Protein AF-A0A482XLR3-F1 (afdb_monomer)

pLDDT: mean 70.57, std 19.05, range [36.38, 95.75]

Radius of gyration: 40.15 Å; Cα contacts (8 Å, |Δi|>4): 39; chains: 1; bounding box: 84×67×120 Å

Structure (mmCIF, N/CA/C/O backbone):
data_AF-A0A482XLR3-F1
#
_entry.id   AF-A0A482XLR3-F1
#
loop_
_atom_site.group_PDB
_atom_site.id
_atom_site.type_symbol
_atom_site.label_atom_id
_atom_site.label_alt_id
_atom_site.label_comp_id
_atom_site.label_asym_id
_atom_site.label_entity_id
_atom_site.label_seq_id
_atom_site.pdbx_PDB_ins_code
_atom_site.Cartn_x
_atom_site.Cartn_y
_atom_site.Cartn_z
_atom_site.occupancy
_atom_site.B_iso_or_equiv
_atom_site.auth_seq_id
_atom_site.auth_comp_id
_atom_site.auth_asym_id
_atom_site.auth_atom_id
_atom_site.pdbx_PDB_model_num
ATOM 1 N N . MET A 1 1 ? 10.280 -49.466 31.535 1.00 38.91 1 MET A N 1
ATOM 2 C CA . MET A 1 1 ? 10.419 -48.734 30.261 1.00 38.91 1 MET A CA 1
ATOM 3 C C . MET A 1 1 ? 9.036 -48.224 29.902 1.00 38.91 1 MET A C 1
ATOM 5 O O . MET A 1 1 ? 8.141 -49.038 29.736 1.00 38.91 1 MET A O 1
ATOM 9 N N . CYS A 1 2 ? 8.839 -46.906 29.949 1.00 41.47 2 CYS A N 1
ATOM 10 C CA . CYS A 1 2 ? 7.550 -46.247 29.741 1.00 41.47 2 CYS A CA 1
ATOM 11 C C . CYS A 1 2 ? 7.538 -45.484 28.414 1.00 41.47 2 CYS A C 1
ATOM 13 O O . CYS A 1 2 ? 8.554 -44.900 28.049 1.00 41.47 2 CYS A O 1
ATOM 15 N N . ALA A 1 3 ? 6.323 -45.383 27.867 1.00 39.66 3 ALA A N 1
ATOM 16 C CA . ALA A 1 3 ? 5.792 -44.341 26.986 1.00 39.66 3 ALA A CA 1
ATOM 17 C C . ALA A 1 3 ? 5.927 -44.531 25.465 1.00 39.66 3 ALA A C 1
ATOM 19 O O . ALA A 1 3 ? 6.879 -44.076 24.848 1.00 39.66 3 ALA A O 1
ATOM 20 N N . GLU A 1 4 ? 4.834 -45.001 24.861 1.00 46.00 4 GLU A N 1
ATOM 21 C CA . GLU A 1 4 ? 4.312 -44.406 23.629 1.00 46.00 4 GLU A CA 1
ATOM 22 C C . GLU A 1 4 ? 2.955 -43.774 23.969 1.00 46.00 4 GLU A C 1
ATOM 24 O O . GLU A 1 4 ? 1.968 -44.460 24.232 1.00 46.00 4 GLU A O 1
ATOM 29 N N . LYS A 1 5 ? 2.928 -42.441 24.071 1.00 46.47 5 LYS A N 1
ATOM 30 C CA . LYS A 1 5 ? 1.701 -41.645 24.174 1.00 46.47 5 LYS A CA 1
ATOM 31 C C . LYS A 1 5 ? 1.475 -41.000 22.815 1.00 46.47 5 LYS A C 1
ATOM 33 O O . LYS A 1 5 ? 2.221 -40.100 22.437 1.00 46.47 5 LYS A O 1
ATOM 38 N N . TYR A 1 6 ? 0.442 -41.438 22.107 1.00 43.12 6 TYR A N 1
ATOM 39 C CA . TYR A 1 6 ? -0.085 -40.704 20.965 1.00 43.12 6 TYR A CA 1
ATOM 40 C C . TYR A 1 6 ? -0.701 -39.393 21.466 1.00 43.12 6 TYR A C 1
ATOM 42 O O . TYR A 1 6 ? -1.668 -39.393 22.228 1.00 43.12 6 TYR A O 1
ATOM 50 N N . LEU A 1 7 ? -0.109 -38.269 21.063 1.00 52.00 7 LEU A N 1
ATOM 51 C CA . LEU A 1 7 ? -0.729 -36.955 21.160 1.00 52.00 7 LEU A CA 1
ATOM 52 C C . LEU A 1 7 ? -1.645 -36.762 19.949 1.00 52.00 7 LEU A C 1
ATOM 54 O O . LEU A 1 7 ? -1.171 -36.580 18.832 1.00 52.00 7 LEU A O 1
ATOM 58 N N . SER A 1 8 ? -2.951 -36.703 20.188 1.00 48.69 8 SER A N 1
ATOM 59 C CA . SER A 1 8 ? -3.876 -35.977 19.316 1.00 48.69 8 SER A CA 1
ATOM 60 C C . SER A 1 8 ? -5.003 -35.383 20.159 1.00 48.69 8 SER A C 1
ATOM 62 O O . SER A 1 8 ? -6.129 -35.873 20.155 1.00 48.69 8 SER A O 1
ATOM 64 N N . ASN A 1 9 ? -4.699 -34.332 20.923 1.00 43.97 9 ASN A N 1
ATOM 65 C CA . ASN A 1 9 ? -5.747 -33.488 21.487 1.00 43.97 9 ASN A CA 1
ATOM 66 C C . ASN A 1 9 ? -5.926 -32.272 20.577 1.00 43.97 9 ASN A C 1
ATOM 68 O O . ASN A 1 9 ? -5.300 -31.235 20.773 1.00 43.97 9 ASN A O 1
ATOM 72 N N . ASN A 1 10 ? -6.737 -32.447 19.535 1.00 51.69 10 ASN A N 1
ATOM 73 C CA . ASN A 1 10 ? -7.252 -31.355 18.724 1.00 51.69 10 ASN A CA 1
ATOM 74 C C . ASN A 1 10 ? -8.771 -31.338 18.870 1.00 51.69 10 ASN A C 1
ATOM 76 O O . ASN A 1 10 ? -9.465 -31.985 18.091 1.00 51.69 10 ASN A O 1
ATOM 80 N N . LYS A 1 11 ? -9.265 -30.630 19.889 1.00 48.09 11 LYS A N 1
ATOM 81 C CA . LYS A 1 11 ? -10.645 -30.136 19.953 1.00 48.09 11 LYS A CA 1
ATOM 82 C C . LYS A 1 11 ? -10.675 -28.797 20.683 1.00 48.09 11 LYS A C 1
ATOM 84 O O . LYS A 1 11 ? -11.045 -28.685 21.845 1.00 48.09 11 LYS A O 1
ATOM 89 N N . SER A 1 12 ? -10.284 -27.762 19.955 1.00 49.66 12 SER A N 1
ATOM 90 C CA . SER A 1 12 ? -10.872 -26.432 20.076 1.00 49.66 12 SER A CA 1
ATOM 91 C C . SER A 1 12 ? -12.373 -26.526 19.769 1.00 49.66 12 SER A C 1
ATOM 93 O O . SER A 1 12 ? -12.777 -26.450 18.612 1.00 49.66 12 SER A O 1
ATOM 95 N N . ALA A 1 13 ? -13.194 -26.725 20.799 1.00 52.91 13 ALA A N 1
ATOM 96 C CA . ALA A 1 13 ? -14.655 -26.753 20.708 1.00 52.91 13 ALA A CA 1
ATOM 97 C C . ALA A 1 13 ? -15.256 -25.359 20.975 1.00 52.91 13 ALA A C 1
ATOM 99 O O . ALA A 1 13 ? -16.079 -25.178 21.862 1.00 52.91 13 ALA A O 1
ATOM 100 N N . LEU A 1 14 ? -14.821 -24.358 20.202 1.00 51.34 14 LEU A N 1
ATOM 101 C CA . LEU A 1 14 ? -15.484 -23.043 20.135 1.00 51.34 14 LEU A CA 1
ATOM 102 C C . LEU A 1 14 ? -16.662 -23.050 19.132 1.00 51.34 14 LEU A C 1
ATOM 104 O O . LEU A 1 14 ? -17.361 -22.055 18.994 1.00 51.34 14 LEU A O 1
ATOM 108 N N . PHE A 1 15 ? -16.884 -24.180 18.446 1.00 46.34 15 PHE A N 1
ATOM 109 C CA . PHE A 1 15 ? -17.965 -24.405 17.479 1.00 46.34 15 PHE A CA 1
ATOM 110 C C . PHE A 1 15 ? -18.495 -25.853 17.530 1.00 46.34 15 PHE A C 1
ATOM 112 O O . PHE A 1 15 ? -18.605 -26.502 16.492 1.00 46.34 15 PHE A O 1
ATOM 119 N N . SER A 1 16 ? -18.809 -26.392 18.714 1.00 45.91 16 SER A N 1
ATOM 120 C CA . SER A 1 16 ? -19.692 -27.570 18.774 1.00 45.91 16 SER A CA 1
ATOM 121 C C . SER A 1 16 ? -21.133 -27.079 18.860 1.00 45.91 16 SER A C 1
ATOM 123 O O . SER A 1 16 ? -21.550 -26.524 19.869 1.00 45.91 16 SER A O 1
ATOM 125 N N . VAL A 1 17 ? -21.877 -27.280 17.774 1.00 48.69 17 VAL A N 1
ATOM 126 C CA . VAL A 1 17 ? -23.341 -27.119 17.647 1.00 48.69 17 VAL A CA 1
ATOM 127 C C . VAL A 1 17 ? -24.059 -28.280 18.369 1.00 48.69 17 VAL A C 1
ATOM 129 O O . VAL A 1 17 ? -25.032 -28.838 17.891 1.00 48.69 17 VAL A O 1
ATOM 132 N N . GLU A 1 18 ? -23.532 -28.685 19.521 1.00 44.47 18 GLU A N 1
ATOM 133 C CA . GLU A 1 18 ? -23.937 -29.879 20.276 1.00 44.47 18 GLU A CA 1
ATOM 134 C C . GLU A 1 18 ? -23.936 -29.555 21.778 1.00 44.47 18 GLU A C 1
ATOM 136 O O . GLU A 1 18 ? -23.511 -30.359 22.600 1.00 44.47 18 GLU A O 1
ATOM 141 N N . ASP A 1 19 ? -24.387 -28.351 22.148 1.00 53.53 19 ASP A N 1
ATOM 142 C CA . ASP A 1 19 ? -24.828 -28.076 23.524 1.00 53.53 19 ASP A CA 1
ATOM 143 C C . ASP A 1 19 ? -26.256 -28.625 23.688 1.00 53.53 19 ASP A C 1
ATOM 145 O O . ASP A 1 19 ? -27.210 -27.906 23.992 1.00 53.53 19 ASP A O 1
ATOM 149 N N . ASP A 1 20 ? -26.405 -29.919 23.395 1.00 58.62 20 ASP A N 1
ATOM 150 C CA . ASP A 1 20 ? -27.516 -30.697 23.909 1.00 58.62 20 ASP A CA 1
ATOM 151 C C . ASP A 1 20 ? -27.243 -30.802 25.407 1.00 58.62 20 ASP A C 1
ATOM 153 O O . ASP A 1 20 ? -26.338 -31.507 25.857 1.00 58.62 20 ASP A O 1
ATOM 157 N N . VAL A 1 21 ? -27.959 -29.988 26.178 1.00 59.41 21 VAL A N 1
ATOM 158 C CA . VAL A 1 21 ? -27.939 -30.034 27.637 1.00 59.41 21 VAL A CA 1
ATOM 159 C C . VAL A 1 21 ? -28.338 -31.450 28.038 1.00 59.41 21 VAL A C 1
ATOM 161 O O . VAL A 1 21 ? -29.513 -31.770 27.969 1.00 59.41 21 VAL A O 1
ATOM 164 N N . ASP A 1 22 ? -27.366 -32.276 28.424 1.00 61.28 22 ASP A N 1
ATOM 165 C CA . ASP A 1 22 ? -27.556 -33.701 28.706 1.00 61.28 22 ASP A CA 1
ATOM 166 C C . ASP A 1 22 ? -28.639 -33.886 29.789 1.00 61.28 22 ASP A C 1
ATOM 168 O O . ASP A 1 22 ? -28.424 -33.623 30.982 1.00 61.28 22 ASP A O 1
ATOM 172 N N . ASP A 1 23 ? -29.845 -34.271 29.362 1.00 58.00 23 ASP A N 1
ATOM 173 C CA . ASP A 1 23 ? -31.058 -34.385 30.178 1.00 58.00 23 ASP A CA 1
ATOM 174 C C . ASP A 1 23 ? -30.800 -35.254 31.422 1.00 58.00 23 ASP A C 1
ATOM 176 O O . ASP A 1 23 ? -31.313 -35.005 32.519 1.00 58.00 23 ASP A O 1
ATOM 180 N N . ASP A 1 24 ? -29.943 -36.260 31.253 1.00 57.41 24 ASP A N 1
ATOM 181 C CA . ASP A 1 24 ? -29.540 -37.212 32.276 1.00 57.41 24 ASP A CA 1
ATOM 182 C C . ASP A 1 24 ? -28.640 -36.584 33.349 1.00 57.41 24 ASP A C 1
ATOM 184 O O . ASP A 1 24 ? -28.693 -36.997 34.513 1.00 57.41 24 ASP A O 1
ATOM 188 N N . GLU A 1 25 ? -27.838 -35.571 33.011 1.00 65.06 25 GLU A N 1
ATOM 189 C CA . GLU A 1 25 ? -27.059 -34.805 33.988 1.00 65.06 25 GLU A CA 1
ATOM 190 C C . GLU A 1 25 ? -27.954 -33.838 34.773 1.00 65.06 25 GLU A C 1
ATOM 192 O O . GLU A 1 25 ? -27.784 -33.671 35.987 1.00 65.06 25 GLU A O 1
ATOM 197 N N . PHE A 1 26 ? -28.970 -33.263 34.125 1.00 64.50 26 PHE A N 1
ATOM 198 C CA . PHE A 1 26 ? -29.970 -32.429 34.791 1.00 64.50 26 PHE A CA 1
ATOM 199 C C . PHE A 1 26 ? -30.819 -33.234 35.791 1.00 64.50 26 PHE A C 1
ATOM 201 O O . PHE A 1 26 ? -31.027 -32.783 36.920 1.00 64.50 26 PHE A O 1
ATOM 208 N N . LEU A 1 27 ? -31.238 -34.452 35.431 1.00 69.44 27 LEU A N 1
ATOM 209 C CA . LEU A 1 27 ? -32.023 -35.344 36.297 1.00 69.44 27 LEU A CA 1
ATOM 210 C C . LEU A 1 27 ? -31.195 -36.032 37.394 1.00 69.44 27 LEU A C 1
ATOM 212 O O . LEU A 1 27 ? -31.741 -36.420 38.430 1.00 69.44 27 LEU A O 1
ATOM 216 N N . ARG A 1 28 ? -29.877 -36.184 37.200 1.00 64.38 28 ARG A N 1
ATOM 217 C CA . ARG A 1 28 ? -28.960 -36.731 38.216 1.00 64.38 28 ARG A CA 1
ATOM 218 C C . ARG A 1 28 ? -28.551 -35.724 39.283 1.00 64.38 28 ARG A C 1
ATOM 220 O O . ARG A 1 28 ? -28.006 -36.134 40.313 1.00 64.38 28 ARG A O 1
ATOM 227 N N . ARG A 1 29 ? -28.816 -34.429 39.090 1.00 63.78 29 ARG A N 1
ATOM 228 C CA . ARG A 1 29 ? -28.628 -33.436 40.152 1.00 63.78 29 ARG A CA 1
ATOM 229 C C . ARG A 1 29 ? -29.620 -33.744 41.275 1.00 63.78 29 ARG A C 1
ATOM 231 O O . ARG A 1 29 ? -30.823 -33.778 41.030 1.00 63.78 29 ARG A O 1
ATOM 238 N N . PRO A 1 30 ? -29.157 -33.987 42.514 1.00 57.62 30 PRO A N 1
ATOM 239 C CA . PRO A 1 30 ? -30.063 -34.277 43.610 1.00 57.62 30 PRO A CA 1
ATOM 240 C C . PRO A 1 30 ? -30.988 -33.076 43.818 1.00 57.62 30 PRO A C 1
ATOM 242 O O . PRO A 1 30 ? -30.546 -31.996 44.213 1.00 57.62 30 PRO A O 1
ATOM 245 N N . ASN A 1 31 ? -32.277 -33.287 43.546 1.00 53.31 31 ASN A N 1
ATOM 246 C CA . ASN A 1 31 ? -33.358 -32.366 43.869 1.00 53.31 31 ASN A CA 1
ATOM 247 C C . ASN A 1 31 ? -33.312 -32.055 45.368 1.00 53.31 31 ASN A C 1
ATOM 249 O O . ASN A 1 31 ? -33.811 -32.813 46.201 1.00 53.31 31 ASN A O 1
ATOM 253 N N . ASN A 1 32 ? -32.713 -30.920 45.720 1.00 55.53 32 ASN A N 1
ATOM 254 C CA . ASN A 1 32 ? -32.665 -30.398 47.079 1.00 55.53 32 ASN A CA 1
ATOM 255 C C . ASN A 1 32 ? -34.019 -29.766 47.464 1.00 55.53 32 ASN A C 1
ATOM 257 O O . ASN A 1 32 ? -34.079 -28.636 47.937 1.00 55.53 32 ASN A O 1
ATOM 261 N N . THR A 1 33 ? -35.121 -30.484 47.228 1.00 54.94 33 THR A N 1
ATOM 262 C CA . THR A 1 33 ? -36.498 -29.980 47.387 1.00 54.94 33 THR A CA 1
ATOM 263 C C . THR A 1 33 ? -37.149 -30.462 48.688 1.00 54.94 33 THR A C 1
ATOM 265 O O . THR A 1 33 ? -38.345 -30.297 48.889 1.00 54.94 33 THR A O 1
ATOM 268 N N . SER A 1 34 ? -36.389 -31.044 49.621 1.00 57.34 34 SER A N 1
ATOM 269 C CA . SER A 1 34 ? -36.948 -31.457 50.916 1.00 57.34 34 SER A CA 1
ATOM 270 C C . SER A 1 34 ? -35.938 -31.415 52.064 1.00 57.34 34 SER A C 1
ATOM 272 O O . SER A 1 34 ? -35.752 -32.405 52.768 1.00 57.34 34 SER A O 1
ATOM 274 N N . ARG A 1 35 ? -35.299 -30.262 52.300 1.00 49.00 35 ARG A N 1
ATOM 275 C CA . ARG A 1 35 ? -34.707 -29.931 53.609 1.00 49.00 35 ARG A CA 1
ATOM 276 C C . ARG A 1 35 ? -34.773 -28.429 53.877 1.00 49.00 35 ARG A C 1
ATOM 278 O O . ARG A 1 35 ? -33.968 -27.680 53.349 1.00 49.00 35 ARG A O 1
ATOM 285 N N . GLY A 1 36 ? -35.691 -28.046 54.764 1.00 43.09 36 GLY A N 1
ATOM 286 C CA . GLY A 1 36 ? -35.606 -26.830 55.572 1.00 43.09 36 GLY A CA 1
ATOM 287 C C . GLY A 1 36 ? -35.801 -25.515 54.822 1.00 43.09 36 GLY A C 1
ATOM 288 O O . GLY A 1 36 ? -34.920 -25.047 54.111 1.00 43.09 36 GLY A O 1
ATOM 289 N N . TYR A 1 37 ? -36.921 -24.853 55.105 1.00 48.34 37 TYR A N 1
ATOM 290 C CA . TYR A 1 37 ? -37.045 -23.401 55.001 1.00 48.34 37 TYR A CA 1
ATOM 291 C C . TYR A 1 37 ? -35.986 -22.734 55.904 1.00 48.34 37 TYR A C 1
ATOM 293 O O . TYR A 1 37 ? -36.264 -22.344 57.031 1.00 48.34 37 TYR A O 1
ATOM 301 N N . ASN A 1 38 ? -34.750 -22.625 55.421 1.00 49.31 38 ASN A N 1
ATOM 302 C CA . ASN A 1 38 ? -33.799 -21.615 55.861 1.00 49.31 38 ASN A CA 1
ATOM 303 C C . ASN A 1 38 ? -33.724 -20.603 54.728 1.00 49.31 38 ASN A C 1
ATOM 305 O O . ASN A 1 38 ? -32.945 -20.736 53.789 1.00 49.31 38 ASN A O 1
ATOM 309 N N . GLN A 1 39 ? -34.628 -19.634 54.799 1.00 53.91 39 GLN A N 1
ATOM 310 C CA . GLN A 1 39 ? -34.644 -18.461 53.946 1.00 53.91 39 GLN A CA 1
ATOM 311 C C . GLN A 1 39 ? -33.365 -17.665 54.255 1.00 53.91 39 GLN A C 1
ATOM 313 O O . GLN A 1 39 ? -33.240 -17.154 55.372 1.00 53.91 39 GLN A O 1
ATOM 318 N N . PRO A 1 40 ? -32.387 -17.560 53.334 1.00 49.06 40 PRO A N 1
ATOM 319 C CA . PRO A 1 40 ? -31.307 -16.612 53.518 1.00 49.06 40 PRO A CA 1
ATOM 320 C C . PRO A 1 40 ? -31.951 -15.233 53.463 1.00 49.06 40 PRO A C 1
ATOM 322 O O . PRO A 1 40 ? -32.733 -14.922 52.561 1.00 49.06 40 PRO A O 1
ATOM 325 N N . THR A 1 41 ? -31.670 -14.423 54.469 1.00 54.16 41 THR A N 1
ATOM 326 C CA . THR A 1 41 ? -32.187 -13.069 54.576 1.00 54.16 41 THR A CA 1
ATOM 327 C C . THR A 1 41 ? -31.822 -12.289 53.308 1.00 54.16 41 THR A C 1
ATOM 329 O O . THR A 1 41 ? -30.663 -12.121 52.936 1.00 54.16 41 THR A O 1
ATOM 332 N N . SER A 1 42 ? -32.860 -11.836 52.611 1.00 55.81 42 SER A N 1
ATOM 333 C CA . SER A 1 42 ? -32.847 -11.276 51.255 1.00 55.81 42 SER A CA 1
ATOM 334 C C . SER A 1 42 ? -32.101 -9.935 51.105 1.00 55.81 42 SER A C 1
ATOM 336 O O . SER A 1 42 ? -32.241 -9.282 50.082 1.00 55.81 42 SER A O 1
ATOM 338 N N . SER A 1 43 ? -31.321 -9.487 52.090 1.00 56.34 43 SER A N 1
ATOM 339 C CA . SER A 1 43 ? -30.650 -8.176 52.070 1.00 56.34 43 SER A CA 1
ATOM 340 C C . SER A 1 43 ? -29.234 -8.237 51.468 1.00 56.34 43 SER A C 1
ATOM 342 O O . SER A 1 43 ? -28.850 -7.368 50.691 1.00 56.34 43 SER A O 1
ATOM 344 N N . GLY A 1 44 ? -28.471 -9.307 51.733 1.00 59.22 44 GLY A N 1
ATOM 345 C CA . GLY A 1 44 ? -27.079 -9.429 51.262 1.00 59.22 44 GLY A CA 1
ATOM 346 C C . GLY A 1 44 ? -26.913 -9.911 49.812 1.00 59.22 44 GLY A C 1
ATOM 347 O O . GLY A 1 44 ? -25.900 -9.629 49.178 1.00 59.22 44 GLY A O 1
ATOM 348 N N . SER A 1 45 ? -27.905 -10.618 49.258 1.00 63.16 45 SER A N 1
ATOM 349 C CA . SER A 1 45 ? -27.815 -11.209 47.911 1.00 63.16 45 SER A CA 1
ATOM 350 C C . SER A 1 45 ? -27.967 -10.176 46.785 1.00 63.16 45 SER A C 1
ATOM 352 O O . SER A 1 45 ? -27.271 -10.279 45.775 1.00 63.16 45 SER A O 1
ATOM 354 N N . TYR A 1 46 ? -28.793 -9.138 46.973 1.00 65.50 46 TYR A N 1
ATOM 355 C CA . TYR A 1 46 ? -28.915 -8.042 46.001 1.00 65.50 46 TYR A CA 1
ATOM 356 C C . TYR A 1 46 ? -27.628 -7.214 45.914 1.00 65.50 46 TYR A C 1
ATOM 358 O O . TYR A 1 46 ? -27.168 -6.940 44.812 1.00 65.50 46 TYR A O 1
ATOM 366 N N . GLN A 1 47 ? -26.981 -6.920 47.046 1.00 70.12 47 GLN A N 1
ATOM 367 C CA . GLN A 1 47 ? -25.712 -6.177 47.070 1.00 70.12 47 GLN A CA 1
ATOM 368 C C . GLN A 1 47 ? -24.572 -6.943 46.374 1.00 70.12 47 GLN A C 1
ATOM 370 O O . GLN A 1 47 ? -23.776 -6.353 45.644 1.00 70.12 47 GLN A O 1
ATOM 375 N N . GLN A 1 48 ? -24.510 -8.270 46.537 1.00 76.12 48 GLN A N 1
ATOM 376 C CA . GLN A 1 48 ? -23.521 -9.103 45.844 1.00 76.12 48 GLN A CA 1
ATOM 377 C C . GLN A 1 48 ? -23.791 -9.202 44.330 1.00 76.12 48 GLN A C 1
ATOM 379 O O . GLN A 1 48 ? -22.856 -9.167 43.528 1.00 76.12 48 GLN A O 1
ATOM 384 N N . MET A 1 49 ? -25.063 -9.289 43.928 1.00 72.12 49 MET A N 1
ATOM 385 C CA . MET A 1 49 ? -25.475 -9.283 42.519 1.00 72.12 49 MET A CA 1
ATOM 386 C C . MET A 1 49 ? -25.205 -7.935 41.836 1.00 72.12 49 MET A C 1
ATOM 388 O O . MET A 1 49 ? -24.751 -7.907 40.692 1.00 72.12 49 MET A O 1
ATOM 392 N N . GLU A 1 50 ? -25.437 -6.821 42.531 1.00 81.75 50 GLU A N 1
ATOM 393 C CA . GLU A 1 50 ? -25.137 -5.470 42.044 1.00 81.75 50 GLU A CA 1
ATOM 394 C C . GLU A 1 50 ? -23.632 -5.255 41.847 1.00 81.75 50 GLU A C 1
ATOM 396 O O . GLU A 1 50 ? -23.223 -4.753 40.798 1.00 81.75 50 GLU A O 1
ATOM 401 N N . GLY A 1 51 ? -22.801 -5.710 42.793 1.00 84.56 51 GLY A N 1
ATOM 402 C CA . GLY A 1 51 ? -21.341 -5.673 42.657 1.00 84.56 51 GLY A CA 1
ATOM 403 C C . GLY A 1 51 ? -20.847 -6.456 41.437 1.00 84.56 51 GLY A C 1
ATOM 404 O O . GLY A 1 51 ? -20.068 -5.940 40.637 1.00 84.56 51 GLY A O 1
ATOM 405 N N . ARG A 1 52 ? -21.380 -7.666 41.225 1.00 85.94 52 ARG A N 1
ATOM 406 C CA . ARG A 1 52 ? -21.052 -8.490 40.051 1.00 85.94 52 ARG A CA 1
ATOM 407 C C . ARG A 1 52 ? -21.487 -7.837 38.738 1.00 85.94 52 ARG A C 1
ATOM 409 O O . ARG A 1 52 ? -20.768 -7.901 37.746 1.00 85.94 52 ARG A O 1
ATOM 416 N N . ARG A 1 53 ? -22.658 -7.193 38.715 1.00 87.19 53 ARG A N 1
ATOM 417 C CA . ARG A 1 53 ? -23.145 -6.456 37.539 1.00 87.19 53 ARG A CA 1
ATOM 418 C C . ARG A 1 53 ? -22.226 -5.284 37.191 1.00 87.19 53 ARG A C 1
ATOM 420 O O . ARG A 1 53 ? -21.945 -5.072 36.014 1.00 87.19 53 ARG A O 1
ATOM 427 N N . LEU A 1 54 ? -21.769 -4.532 38.192 1.00 88.12 54 LEU A N 1
ATOM 428 C CA . LEU A 1 54 ? -20.828 -3.425 38.001 1.00 88.12 54 LEU A CA 1
ATOM 429 C C . LEU A 1 54 ? -19.486 -3.913 37.445 1.00 88.12 54 LEU A C 1
ATOM 431 O O . LEU A 1 54 ? -18.971 -3.313 36.504 1.00 88.12 54 LEU A O 1
ATOM 435 N N . GLU A 1 55 ? -18.967 -5.025 37.968 1.00 90.12 55 GLU A N 1
ATOM 436 C CA . GLU A 1 55 ? -17.736 -5.646 37.470 1.00 90.12 55 GLU A CA 1
ATOM 437 C C . GLU A 1 55 ? -17.867 -6.058 35.996 1.00 90.12 55 GLU A C 1
ATOM 439 O O . GLU A 1 55 ? -17.012 -5.714 35.183 1.00 90.12 55 GLU A O 1
ATOM 444 N N . LEU A 1 56 ? -18.969 -6.717 35.618 1.00 91.12 56 LEU A N 1
ATOM 445 C CA . LEU A 1 56 ? -19.219 -7.116 34.228 1.00 91.12 56 LEU A CA 1
ATOM 446 C C . LEU A 1 56 ? -19.295 -5.913 33.277 1.00 91.12 56 LEU A C 1
ATOM 448 O O . LEU A 1 56 ? -18.742 -5.957 32.179 1.00 91.12 56 LEU A O 1
ATOM 452 N N . LEU A 1 57 ? -19.939 -4.821 33.697 1.00 89.19 57 LEU A N 1
ATOM 453 C CA . LEU A 1 57 ? -19.995 -3.585 32.910 1.00 89.19 57 LEU A CA 1
ATOM 454 C C . LEU A 1 57 ? -18.611 -2.939 32.758 1.00 89.19 57 LEU A C 1
ATOM 456 O O . LEU A 1 57 ? -18.289 -2.404 31.696 1.00 89.19 57 LEU A O 1
ATOM 460 N N . GLN A 1 58 ? -17.781 -2.996 33.801 1.00 89.00 58 GLN A N 1
ATOM 461 C CA . GLN A 1 58 ? -16.413 -2.490 33.745 1.00 89.00 58 GLN A CA 1
ATOM 462 C C . GLN A 1 58 ? -15.546 -3.324 32.797 1.00 89.00 58 GLN A C 1
ATOM 464 O O . GLN A 1 58 ? -14.877 -2.751 31.937 1.00 89.00 58 GLN A O 1
ATOM 469 N N . GLN A 1 59 ? -15.624 -4.654 32.891 1.00 89.75 59 GLN A N 1
ATOM 470 C CA . GLN A 1 59 ? -14.928 -5.571 31.984 1.00 89.75 59 GLN A CA 1
ATOM 471 C C . GLN A 1 59 ? -15.362 -5.373 30.526 1.00 89.75 59 GLN A C 1
ATOM 473 O O . GLN A 1 59 ? -14.521 -5.371 29.623 1.00 89.75 59 GLN A O 1
ATOM 478 N N . GLN A 1 60 ? -16.660 -5.156 30.278 1.00 88.38 60 GLN A N 1
ATOM 479 C CA . GLN A 1 60 ? -17.166 -4.856 28.938 1.00 88.38 60 GLN A CA 1
ATOM 480 C C . GLN A 1 60 ? -16.532 -3.573 28.388 1.00 88.38 60 GLN A C 1
ATOM 482 O O . GLN A 1 60 ? -15.997 -3.577 27.279 1.00 88.38 60 GLN A O 1
ATOM 487 N N . LYS A 1 61 ? -16.538 -2.491 29.175 1.00 87.25 61 LYS A N 1
ATOM 488 C CA . LYS A 1 61 ? -15.965 -1.202 28.769 1.00 87.25 61 LYS A CA 1
ATOM 489 C C . LYS A 1 61 ? -14.466 -1.306 28.480 1.00 87.25 61 LYS A C 1
ATOM 491 O O . LYS A 1 61 ? -13.994 -0.736 27.501 1.00 87.25 61 LYS A O 1
ATOM 496 N N . GLU A 1 62 ? -13.720 -2.021 29.319 1.00 90.56 62 GLU A N 1
ATOM 497 C CA . GLU A 1 62 ? -12.285 -2.249 29.121 1.00 90.56 62 GLU A CA 1
ATOM 498 C C . GLU A 1 62 ? -12.015 -3.035 27.831 1.00 90.56 62 GLU A C 1
ATOM 500 O O . GLU A 1 62 ? -11.142 -2.671 27.043 1.00 90.56 62 GLU A O 1
ATOM 505 N N . THR A 1 63 ? -12.807 -4.078 27.574 1.00 88.81 63 THR A N 1
ATOM 506 C CA . THR A 1 63 ? -12.678 -4.905 26.367 1.00 88.81 63 THR A CA 1
ATOM 507 C C . THR A 1 63 ? -12.985 -4.111 25.099 1.00 88.81 63 THR A C 1
ATOM 509 O O . THR A 1 63 ? -12.259 -4.223 24.108 1.00 88.81 63 THR A O 1
ATOM 512 N N . GLU A 1 64 ? -14.033 -3.288 25.122 1.00 89.19 64 GLU A N 1
ATOM 513 C CA . GLU A 1 64 ? -14.386 -2.392 24.018 1.00 89.19 64 GLU A CA 1
ATOM 514 C C . GLU A 1 64 ? -13.270 -1.374 23.755 1.00 89.19 64 GLU A C 1
ATOM 516 O O . GLU A 1 64 ? -12.816 -1.246 22.619 1.00 89.19 64 GLU A O 1
ATOM 521 N N . GLN A 1 65 ? -12.753 -0.724 24.801 1.00 88.44 65 GLN A N 1
ATOM 522 C CA . GLN A 1 65 ? -11.660 0.243 24.684 1.00 88.44 65 GLN A CA 1
ATOM 523 C C . GLN A 1 65 ? -10.391 -0.394 24.101 1.00 88.44 65 GLN A C 1
ATOM 525 O O . GLN A 1 65 ? -9.818 0.109 23.133 1.00 88.44 65 GLN A O 1
ATOM 530 N N . ARG A 1 66 ? -9.993 -1.558 24.627 1.00 90.31 66 ARG A N 1
ATOM 531 C CA . ARG A 1 66 ? -8.838 -2.313 24.124 1.00 90.31 66 ARG A CA 1
ATOM 532 C C . ARG A 1 66 ? -9.011 -2.707 22.657 1.00 90.31 66 ARG A C 1
ATOM 534 O O . ARG A 1 66 ? -8.027 -2.775 21.919 1.00 90.31 66 ARG A O 1
ATOM 541 N N . SER A 1 67 ? -10.246 -2.975 22.234 1.00 92.19 67 SER A N 1
ATOM 542 C CA . SER A 1 67 ? -10.568 -3.320 20.847 1.00 92.19 67 SER A CA 1
ATOM 543 C C . SER A 1 67 ? -10.446 -2.101 19.931 1.00 92.19 67 SER A C 1
ATOM 545 O O . SER A 1 67 ? -9.796 -2.197 18.891 1.00 92.19 67 SER A O 1
ATOM 547 N N . VAL A 1 68 ? -10.959 -0.936 20.344 1.00 92.06 68 VAL A N 1
ATOM 548 C CA . VAL A 1 68 ? -10.771 0.335 19.619 1.00 92.06 68 VAL A CA 1
ATOM 549 C C . VAL A 1 68 ? -9.279 0.625 19.429 1.00 92.06 68 VAL A C 1
ATOM 551 O O . VAL A 1 68 ? -8.820 0.786 18.299 1.00 92.06 68 VAL A O 1
ATOM 554 N N . GLU A 1 69 ? -8.484 0.580 20.497 1.00 92.62 69 GLU A N 1
ATOM 555 C CA . GLU A 1 69 ? -7.036 0.826 20.427 1.00 92.62 69 GLU A CA 1
ATOM 556 C C . GLU A 1 69 ? -6.297 -0.199 19.551 1.00 92.62 69 GLU A C 1
ATOM 558 O O . GLU A 1 69 ? -5.330 0.129 18.856 1.00 92.62 69 GLU A O 1
ATOM 563 N N . ALA A 1 70 ? -6.727 -1.463 19.562 1.00 93.00 70 ALA A N 1
ATOM 564 C CA . ALA A 1 70 ? -6.163 -2.496 18.697 1.00 93.00 70 ALA A CA 1
ATOM 565 C C . ALA A 1 70 ? -6.463 -2.236 17.211 1.00 93.00 70 ALA A C 1
ATOM 567 O O . ALA A 1 70 ? -5.561 -2.389 16.379 1.00 93.00 70 ALA A O 1
ATOM 568 N N . THR A 1 71 ? -7.686 -1.803 16.878 1.00 94.00 71 THR A N 1
ATOM 569 C CA . THR A 1 71 ? -8.055 -1.444 15.497 1.00 94.00 71 THR A CA 1
ATOM 570 C C . THR A 1 71 ? -7.293 -0.215 15.009 1.00 94.00 71 THR A C 1
ATOM 572 O O . THR A 1 71 ? -6.718 -0.255 13.925 1.00 94.00 71 THR A O 1
ATOM 575 N N . GLN A 1 72 ? -7.159 0.827 15.834 1.00 92.69 72 GLN A N 1
ATOM 576 C CA . GLN A 1 72 ? -6.401 2.033 15.481 1.00 92.69 72 GLN A CA 1
ATOM 577 C C . GLN A 1 72 ? -4.915 1.742 15.234 1.00 92.69 72 GLN A C 1
ATOM 579 O O . GLN A 1 72 ? -4.333 2.220 14.257 1.00 92.69 72 GLN A O 1
ATOM 584 N N . ARG A 1 73 ? -4.286 0.915 16.083 1.00 94.06 73 ARG A N 1
ATOM 585 C CA . ARG A 1 73 ? -2.891 0.493 15.874 1.00 94.06 73 ARG A CA 1
ATOM 586 C C . ARG A 1 73 ? -2.727 -0.308 14.587 1.00 94.06 73 ARG A C 1
ATOM 588 O O . ARG A 1 73 ? -1.801 -0.042 13.825 1.00 94.06 73 ARG A O 1
ATOM 595 N N . SER A 1 74 ? -3.626 -1.257 14.337 1.00 95.44 74 SER A N 1
ATOM 596 C CA . SER A 1 74 ? -3.613 -2.066 13.112 1.00 95.44 74 SER A CA 1
ATOM 597 C C . SER A 1 74 ? -3.773 -1.196 11.865 1.00 95.44 74 SER A C 1
ATOM 599 O O . SER A 1 74 ? -3.018 -1.353 10.908 1.00 95.44 74 SER A O 1
ATOM 601 N N . LEU A 1 75 ? -4.670 -0.211 11.908 1.00 94.75 75 LEU A N 1
ATOM 602 C CA . LEU A 1 75 ? -4.869 0.743 10.824 1.00 94.75 75 LEU A CA 1
ATOM 603 C C . LEU A 1 75 ? -3.607 1.570 10.535 1.00 94.75 75 LEU A C 1
ATOM 605 O O . LEU A 1 75 ? -3.212 1.714 9.378 1.00 94.75 75 LEU A O 1
ATOM 609 N N . SER A 1 76 ? -2.925 2.063 11.573 1.00 93.75 76 SER A N 1
ATOM 610 C CA . SER A 1 76 ? -1.653 2.781 11.414 1.00 93.75 76 SER A CA 1
ATOM 611 C C . SER A 1 76 ? -0.577 1.906 10.758 1.00 93.75 76 SER A C 1
ATOM 613 O O . SER A 1 76 ? 0.105 2.351 9.833 1.00 93.75 76 SER A O 1
ATOM 615 N N . LEU A 1 77 ? -0.459 0.641 11.177 1.00 95.75 77 LEU A N 1
ATOM 616 C CA . LEU A 1 77 ? 0.477 -0.314 10.574 1.00 95.75 77 LEU A CA 1
ATOM 617 C C . LEU A 1 77 ? 0.154 -0.591 9.102 1.00 95.75 77 LEU A C 1
ATOM 619 O O . LEU A 1 77 ? 1.073 -0.673 8.285 1.00 95.75 77 LEU A O 1
ATOM 623 N N . LEU A 1 78 ? -1.128 -0.705 8.749 1.00 94.94 78 LEU A N 1
ATOM 624 C CA . LEU A 1 78 ? -1.560 -0.915 7.368 1.00 94.94 78 LEU A CA 1
ATOM 625 C C . LEU A 1 78 ? -1.249 0.293 6.484 1.00 94.94 78 LEU A C 1
ATOM 627 O O . LEU A 1 78 ? -0.692 0.109 5.405 1.00 94.94 78 LEU A O 1
ATOM 631 N N . ARG A 1 79 ? -1.506 1.517 6.960 1.00 92.88 79 ARG A N 1
ATOM 632 C CA . ARG A 1 79 ? -1.144 2.751 6.241 1.00 92.88 79 ARG A CA 1
ATOM 633 C C . ARG A 1 79 ? 0.369 2.853 6.011 1.00 92.88 79 ARG A C 1
ATOM 635 O O . ARG A 1 79 ? 0.805 3.140 4.899 1.00 92.88 79 ARG A O 1
ATOM 642 N N . ASN A 1 80 ? 1.178 2.540 7.026 1.00 93.62 80 ASN A N 1
ATOM 643 C CA . ASN A 1 80 ? 2.639 2.504 6.884 1.00 93.62 80 ASN A CA 1
ATOM 644 C C . ASN A 1 80 ? 3.086 1.425 5.882 1.00 93.62 80 ASN A C 1
ATOM 646 O O . ASN A 1 80 ? 3.975 1.661 5.065 1.00 93.62 80 ASN A O 1
ATOM 650 N N . SER A 1 81 ? 2.453 0.249 5.915 1.00 94.56 81 SER A N 1
ATOM 651 C CA . SER A 1 81 ? 2.745 -0.850 4.985 1.00 94.56 81 SER A CA 1
ATOM 652 C C . SER A 1 81 ? 2.378 -0.490 3.545 1.00 94.56 81 SER A C 1
ATOM 654 O O . SER A 1 81 ? 3.126 -0.813 2.627 1.00 94.56 81 SER A O 1
ATOM 656 N N . GLU A 1 82 ? 1.262 0.214 3.342 1.00 90.56 82 GLU A N 1
ATOM 657 C CA . GLU A 1 82 ? 0.847 0.750 2.043 1.00 90.56 82 GLU A CA 1
ATOM 658 C C . GLU A 1 82 ? 1.881 1.747 1.506 1.00 90.56 82 GLU A C 1
ATOM 660 O O . GLU A 1 82 ? 2.343 1.589 0.378 1.00 90.56 82 GLU A O 1
ATOM 665 N N . GLN A 1 83 ? 2.327 2.706 2.323 1.00 92.62 83 GLN A N 1
ATOM 666 C CA . GLN A 1 83 ? 3.343 3.682 1.919 1.00 92.62 83 GLN A CA 1
ATOM 667 C C . GLN A 1 83 ? 4.667 3.013 1.516 1.00 92.62 83 GLN A C 1
ATOM 669 O O . GLN A 1 83 ? 5.247 3.351 0.481 1.00 92.62 83 GLN A O 1
ATOM 674 N N . ILE A 1 84 ? 5.135 2.041 2.306 1.00 94.25 84 ILE A N 1
ATOM 675 C CA . ILE A 1 84 ? 6.345 1.268 1.992 1.00 94.25 84 ILE A CA 1
ATOM 676 C C . ILE A 1 84 ? 6.138 0.451 0.710 1.00 94.25 84 ILE A C 1
ATOM 678 O O . ILE A 1 84 ? 7.030 0.402 -0.139 1.00 94.25 84 ILE A O 1
ATOM 682 N N . GLY A 1 85 ? 4.965 -0.162 0.542 1.00 93.31 85 GLY A N 1
ATOM 683 C CA . GLY A 1 85 ? 4.605 -0.920 -0.654 1.00 93.31 85 GLY A CA 1
ATOM 684 C C . GLY A 1 85 ? 4.624 -0.066 -1.922 1.00 93.31 85 GLY A C 1
ATOM 685 O O . GLY A 1 85 ? 5.180 -0.496 -2.930 1.00 93.31 85 GLY A O 1
ATOM 686 N N . ILE A 1 86 ? 4.094 1.160 -1.864 1.00 93.12 86 ILE A N 1
ATOM 687 C CA . ILE A 1 86 ? 4.113 2.116 -2.984 1.00 93.12 86 ILE A CA 1
ATOM 688 C C . ILE A 1 86 ? 5.550 2.503 -3.335 1.00 93.12 86 ILE A C 1
ATOM 690 O O . ILE A 1 86 ? 5.951 2.362 -4.487 1.00 93.12 86 ILE A O 1
ATOM 694 N N . ALA A 1 87 ? 6.347 2.922 -2.348 1.00 93.19 87 ALA A N 1
ATOM 695 C CA . ALA A 1 87 ? 7.744 3.293 -2.578 1.00 93.19 87 ALA A CA 1
ATOM 696 C C . ALA A 1 87 ? 8.559 2.126 -3.168 1.00 93.19 87 ALA A C 1
ATOM 698 O O . ALA A 1 87 ? 9.395 2.318 -4.051 1.00 93.19 87 ALA A O 1
ATOM 699 N N . THR A 1 88 ? 8.278 0.899 -2.721 1.00 93.88 88 THR A N 1
ATOM 700 C CA . THR A 1 88 ? 8.904 -0.316 -3.262 1.00 93.88 88 THR A CA 1
ATOM 701 C C . THR A 1 88 ? 8.483 -0.561 -4.712 1.00 93.88 88 THR A C 1
ATOM 703 O O . THR A 1 88 ? 9.330 -0.862 -5.552 1.00 93.88 88 THR A O 1
ATOM 706 N N . ALA A 1 89 ? 7.197 -0.390 -5.034 1.00 91.31 89 ALA A N 1
ATOM 707 C CA . ALA A 1 89 ? 6.690 -0.523 -6.398 1.00 91.31 89 ALA A CA 1
ATOM 708 C C . ALA A 1 89 ? 7.323 0.486 -7.359 1.00 91.31 89 ALA A C 1
ATOM 710 O O . ALA A 1 89 ? 7.724 0.115 -8.464 1.00 91.31 89 ALA A O 1
ATOM 711 N N . GLU A 1 90 ? 7.472 1.740 -6.934 1.00 92.19 90 GLU A N 1
ATOM 712 C CA . GLU A 1 90 ? 8.149 2.770 -7.723 1.00 92.19 90 GLU A CA 1
ATOM 713 C C . GLU A 1 90 ? 9.605 2.397 -8.019 1.00 92.19 90 GLU A C 1
ATOM 715 O O . GLU A 1 90 ? 10.077 2.568 -9.147 1.00 92.19 90 GLU A O 1
ATOM 720 N N . GLU A 1 91 ? 10.321 1.849 -7.038 1.00 92.81 91 GLU A N 1
ATOM 721 C CA . GLU A 1 91 ? 11.709 1.438 -7.232 1.00 92.81 91 GLU A CA 1
ATOM 722 C C . GLU A 1 91 ? 11.826 0.236 -8.180 1.00 92.81 91 GLU A C 1
ATOM 724 O O . GLU A 1 91 ? 12.670 0.250 -9.078 1.00 92.81 91 GLU A O 1
ATOM 729 N N . LEU A 1 92 ? 10.935 -0.760 -8.082 1.00 93.62 92 LEU A N 1
ATOM 730 C CA . LEU A 1 92 ? 10.900 -1.863 -9.052 1.00 93.62 92 LEU A CA 1
ATOM 731 C C . LEU A 1 92 ? 10.588 -1.375 -10.472 1.00 93.62 92 LEU A C 1
ATOM 733 O O . LEU A 1 92 ? 11.177 -1.868 -11.438 1.00 93.62 92 LEU A O 1
ATOM 737 N N . MET A 1 93 ? 9.717 -0.374 -10.627 1.00 91.25 93 MET A N 1
ATOM 738 C CA . MET A 1 93 ? 9.463 0.237 -11.936 1.00 91.25 93 MET A CA 1
ATOM 739 C C . MET A 1 93 ? 10.722 0.896 -12.514 1.00 91.25 93 MET A C 1
ATOM 741 O O . MET A 1 93 ? 11.014 0.711 -13.699 1.00 91.25 93 MET A O 1
ATOM 745 N N . LYS A 1 94 ? 11.508 1.608 -11.695 1.00 95.12 94 LYS A N 1
ATOM 746 C CA . LYS A 1 94 ? 12.798 2.174 -12.131 1.00 95.12 94 LYS A CA 1
ATOM 747 C C . LYS A 1 94 ? 13.797 1.085 -12.510 1.00 95.12 94 LYS A C 1
ATOM 749 O O . LYS A 1 94 ? 14.465 1.202 -13.536 1.00 95.12 94 LYS A O 1
ATOM 754 N N . GLN A 1 95 ? 13.894 0.016 -11.720 1.00 95.50 95 GLN A N 1
ATOM 755 C CA . GLN A 1 95 ? 14.775 -1.117 -12.023 1.00 95.50 95 GLN A CA 1
ATOM 756 C C . GLN A 1 95 ? 14.399 -1.781 -13.349 1.00 95.50 95 GLN A C 1
ATOM 758 O O . GLN A 1 95 ? 15.270 -2.056 -14.176 1.00 95.50 95 GLN A O 1
ATOM 763 N N . ARG A 1 96 ? 13.102 -1.967 -13.608 1.00 92.81 96 ARG A N 1
ATOM 764 C CA . ARG A 1 96 ? 12.611 -2.474 -14.893 1.00 92.81 96 ARG A CA 1
ATOM 765 C C . ARG A 1 96 ? 13.023 -1.574 -16.059 1.00 92.81 96 ARG A C 1
ATOM 767 O O . ARG A 1 96 ? 13.452 -2.081 -17.091 1.00 92.81 96 ARG A O 1
ATOM 774 N N . GLU A 1 97 ? 12.924 -0.255 -15.910 1.00 93.31 97 GLU A N 1
ATOM 775 C CA . GLU A 1 97 ? 13.354 0.688 -16.949 1.00 93.31 97 GLU A CA 1
ATOM 776 C C . GLU A 1 97 ? 14.867 0.585 -17.222 1.00 93.31 97 GLU A C 1
ATOM 778 O O . GLU A 1 97 ? 15.309 0.631 -18.372 1.00 93.31 97 GLU A O 1
ATOM 783 N N . GLN A 1 98 ? 15.682 0.404 -16.179 1.00 95.75 98 GLN A N 1
ATOM 784 C CA . GLN A 1 98 ? 17.124 0.181 -16.325 1.00 95.75 98 GLN A CA 1
ATOM 785 C C . GLN A 1 98 ? 17.436 -1.139 -17.042 1.00 95.75 98 GLN A C 1
ATOM 787 O O . GLN A 1 98 ? 18.325 -1.170 -17.900 1.00 95.75 98 GLN A O 1
ATOM 792 N N . LEU A 1 99 ? 16.692 -2.208 -16.742 1.00 94.62 99 LEU A N 1
ATOM 793 C CA . LEU A 1 99 ? 16.801 -3.480 -17.458 1.00 94.62 99 LEU A CA 1
ATOM 794 C C . LEU A 1 99 ? 16.434 -3.315 -18.933 1.00 94.62 99 LEU A C 1
ATOM 796 O O . LEU A 1 99 ? 17.187 -3.763 -19.788 1.00 94.62 99 LEU A O 1
ATOM 800 N N . GLU A 1 100 ? 15.363 -2.584 -19.248 1.00 94.94 100 GLU A N 1
ATOM 801 C CA . GLU A 1 100 ? 14.968 -2.314 -20.634 1.00 94.94 100 GLU A CA 1
ATOM 802 C C . GLU A 1 100 ? 16.043 -1.523 -21.403 1.00 94.94 100 GLU A C 1
ATOM 804 O O . GLU A 1 100 ? 16.334 -1.809 -22.564 1.00 94.94 100 GLU A O 1
ATOM 809 N N . ARG A 1 101 ? 16.680 -0.533 -20.762 1.00 95.00 101 ARG A N 1
ATOM 810 C CA . ARG A 1 101 ? 17.822 0.183 -21.360 1.00 95.00 101 ARG A CA 1
ATOM 811 C C . ARG A 1 101 ? 19.018 -0.737 -21.589 1.00 95.00 101 ARG A C 1
ATOM 813 O O . ARG A 1 101 ? 19.746 -0.552 -22.561 1.00 95.00 101 ARG A O 1
ATOM 820 N N . THR A 1 102 ? 19.249 -1.681 -20.684 1.00 94.50 102 THR A N 1
ATOM 821 C CA . THR A 1 102 ? 20.353 -2.640 -20.791 1.00 94.50 102 THR A CA 1
ATOM 822 C C . THR A 1 102 ? 20.100 -3.639 -21.916 1.00 94.50 102 THR A C 1
ATOM 824 O O . THR A 1 102 ? 21.011 -3.887 -22.698 1.00 94.50 102 THR A O 1
ATOM 827 N N . ASP A 1 103 ? 18.867 -4.123 -22.059 1.00 93.38 103 ASP A N 1
ATOM 828 C CA . ASP A 1 103 ? 18.437 -5.019 -23.137 1.00 93.38 103 ASP A CA 1
ATOM 829 C C . ASP A 1 103 ? 18.656 -4.381 -24.519 1.00 93.38 103 ASP A C 1
ATOM 831 O O . ASP A 1 103 ? 19.373 -4.924 -25.356 1.00 93.38 103 ASP A O 1
ATOM 835 N N . LYS A 1 104 ? 18.208 -3.128 -24.699 1.00 94.94 104 LYS A N 1
ATOM 836 C CA . LYS A 1 104 ? 18.466 -2.354 -25.930 1.00 94.94 104 LYS A CA 1
ATOM 837 C C . LYS A 1 104 ? 19.956 -2.209 -26.239 1.00 94.94 104 LYS A C 1
ATOM 839 O O . LYS A 1 104 ? 20.369 -2.343 -27.384 1.00 94.94 104 LYS A O 1
ATOM 844 N N . ARG A 1 105 ? 20.787 -1.965 -25.219 1.00 92.75 105 ARG A N 1
ATOM 845 C CA . ARG A 1 105 ? 22.246 -1.877 -25.401 1.00 92.75 105 ARG A CA 1
ATOM 846 C C . ARG A 1 105 ? 22.859 -3.217 -25.809 1.00 92.75 105 ARG A C 1
ATOM 848 O O . ARG A 1 105 ? 23.829 -3.216 -26.561 1.00 92.75 105 ARG A O 1
ATOM 855 N N . LEU A 1 106 ? 22.341 -4.343 -25.318 1.00 93.50 106 LEU A N 1
ATOM 856 C CA . LEU A 1 106 ? 22.803 -5.672 -25.729 1.00 93.50 106 LEU A CA 1
ATOM 857 C C . LEU A 1 106 ? 22.436 -5.965 -27.188 1.00 93.50 106 LEU A C 1
ATOM 859 O O . LEU A 1 106 ? 23.283 -6.462 -27.937 1.00 93.50 106 LEU A O 1
ATOM 863 N N . ASP A 1 107 ? 21.231 -5.586 -27.611 1.00 93.00 107 ASP A N 1
ATOM 864 C CA . ASP A 1 107 ? 20.821 -5.657 -29.015 1.00 93.00 107 ASP A CA 1
ATOM 865 C C . ASP A 1 107 ? 21.709 -4.781 -29.907 1.00 93.00 107 ASP A C 1
ATOM 867 O O . ASP A 1 107 ? 22.232 -5.257 -30.920 1.00 93.00 107 ASP A O 1
ATOM 871 N N . ASP A 1 108 ? 21.976 -3.538 -29.493 1.00 92.81 108 ASP A N 1
ATOM 872 C CA . ASP A 1 108 ? 22.890 -2.634 -30.195 1.00 92.81 108 ASP A CA 1
ATOM 873 C C . ASP A 1 108 ? 24.295 -3.236 -30.309 1.00 92.81 108 ASP A C 1
ATOM 875 O O . ASP A 1 108 ? 24.909 -3.171 -31.374 1.00 92.81 108 ASP A O 1
ATOM 879 N N . ILE A 1 109 ? 24.811 -3.874 -29.251 1.00 90.44 109 ILE A N 1
ATOM 880 C CA . ILE A 1 109 ? 26.108 -4.566 -29.283 1.00 90.44 109 ILE A CA 1
ATOM 881 C C . ILE A 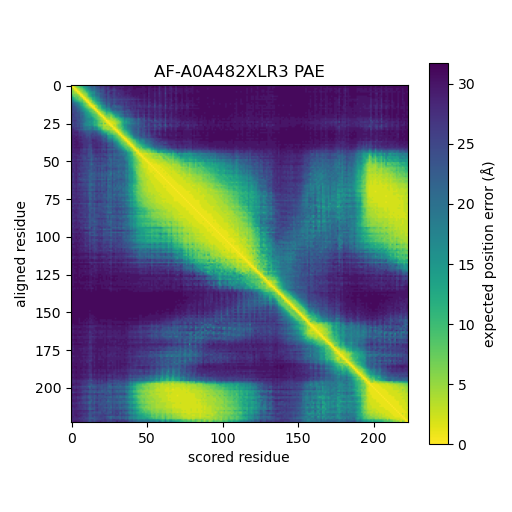1 109 ? 26.097 -5.696 -30.316 1.00 90.44 109 ILE A C 1
ATOM 883 O O . ILE A 1 109 ? 27.058 -5.834 -31.072 1.00 90.44 109 ILE A O 1
ATOM 887 N N . ASN A 1 110 ? 25.025 -6.481 -30.403 1.00 90.31 110 ASN A N 1
ATOM 888 C CA . ASN A 1 110 ? 24.906 -7.552 -31.394 1.00 90.31 110 ASN A CA 1
ATOM 889 C C . ASN A 1 110 ? 24.877 -6.993 -32.829 1.00 90.31 110 ASN A C 1
ATOM 891 O O . ASN A 1 110 ? 25.584 -7.487 -33.716 1.00 90.31 110 ASN A O 1
ATOM 895 N N . VAL A 1 111 ? 24.123 -5.914 -33.057 1.00 91.38 111 VAL A N 1
ATOM 896 C CA . VAL A 1 111 ? 24.083 -5.215 -34.350 1.00 91.38 111 VAL A CA 1
ATOM 897 C C . VAL A 1 111 ? 25.456 -4.633 -34.698 1.00 91.38 111 VAL A C 1
ATOM 899 O O . VAL A 1 111 ? 25.959 -4.876 -35.800 1.00 91.38 111 VAL A O 1
ATOM 902 N N . MET A 1 112 ? 26.100 -3.931 -33.762 1.00 87.12 112 MET A N 1
ATOM 903 C CA . MET A 1 112 ? 27.439 -3.362 -33.932 1.00 87.12 112 MET A CA 1
ATOM 904 C C . MET A 1 112 ? 28.486 -4.441 -34.199 1.00 87.12 112 MET A C 1
ATOM 906 O O . MET A 1 112 ? 29.371 -4.227 -35.025 1.00 87.12 112 MET A O 1
ATOM 910 N N . LEU A 1 113 ? 28.396 -5.608 -33.557 1.00 87.50 113 LEU A N 1
ATOM 911 C CA . LEU A 1 113 ? 29.337 -6.710 -33.753 1.00 87.50 113 LEU A CA 1
ATOM 912 C C . LEU A 1 113 ? 29.198 -7.320 -35.153 1.00 87.50 113 LEU A C 1
ATOM 914 O O . LEU A 1 113 ? 30.201 -7.535 -35.834 1.00 87.50 113 LEU A O 1
ATOM 918 N N . ARG A 1 114 ? 27.966 -7.510 -35.642 1.00 86.44 114 ARG A N 1
ATOM 919 C CA . ARG A 1 114 ? 27.714 -7.936 -37.030 1.00 86.44 114 ARG A CA 1
ATOM 920 C C . ARG A 1 114 ? 28.175 -6.890 -38.045 1.00 86.44 114 ARG A C 1
ATOM 922 O O . ARG A 1 114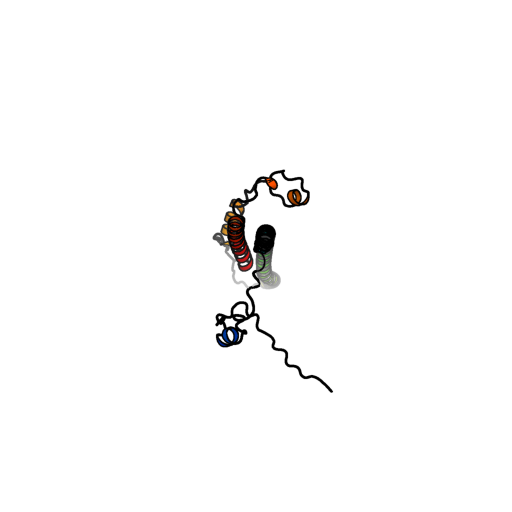 ? 28.773 -7.248 -39.059 1.00 86.44 114 ARG A O 1
ATOM 929 N N . ALA A 1 115 ? 27.925 -5.607 -37.782 1.00 78.12 115 ALA A N 1
ATOM 930 C CA . ALA A 1 115 ? 28.397 -4.511 -38.626 1.00 78.12 115 ALA A CA 1
ATOM 931 C C . ALA A 1 115 ? 29.933 -4.442 -38.650 1.00 78.12 115 ALA A C 1
ATOM 933 O O . ALA A 1 115 ? 30.525 -4.326 -39.722 1.00 78.12 115 ALA A O 1
ATOM 934 N N . SER A 1 116 ? 30.578 -4.605 -37.491 1.00 81.00 116 SER A N 1
ATOM 935 C CA . SER A 1 116 ? 32.037 -4.641 -37.351 1.00 81.00 116 SER A CA 1
ATOM 936 C C . SER A 1 116 ? 32.639 -5.828 -38.096 1.00 81.00 116 SER A C 1
ATOM 938 O O . SER A 1 116 ? 33.631 -5.653 -38.798 1.00 81.00 116 SER A O 1
ATOM 940 N N . HIS A 1 117 ? 32.017 -7.013 -38.030 1.00 79.06 117 HIS A N 1
ATOM 941 C CA . HIS A 1 117 ? 32.440 -8.177 -38.814 1.00 79.06 117 HIS A CA 1
ATOM 942 C C . HIS A 1 117 ? 32.405 -7.882 -40.317 1.00 79.06 117 HIS A C 1
ATOM 944 O O . HIS A 1 117 ? 33.418 -8.045 -40.994 1.00 79.06 117 HIS A O 1
ATOM 950 N N . ARG A 1 118 ? 31.286 -7.340 -40.822 1.00 79.00 118 ARG A N 1
ATOM 951 C CA . ARG A 1 118 ? 31.161 -6.922 -42.230 1.00 79.00 118 ARG A CA 1
ATOM 952 C C . ARG A 1 118 ? 32.198 -5.868 -42.618 1.00 79.00 118 ARG A C 1
ATOM 954 O O . ARG A 1 118 ? 32.715 -5.907 -43.729 1.00 79.00 118 ARG A O 1
ATOM 961 N N . HIS A 1 119 ? 32.517 -4.927 -41.728 1.00 70.31 119 HIS A N 1
ATOM 962 C CA . HIS A 1 119 ? 33.507 -3.888 -42.010 1.00 70.31 119 HIS A CA 1
ATOM 963 C C . HIS A 1 119 ? 34.939 -4.445 -42.027 1.00 70.31 119 HIS A C 1
ATOM 965 O O . HIS A 1 119 ? 35.715 -4.103 -42.914 1.00 70.31 119 HIS A O 1
ATOM 971 N N . ILE A 1 120 ? 35.277 -5.364 -41.116 1.00 75.94 120 ILE A N 1
ATOM 972 C CA . ILE A 1 120 ? 36.564 -6.078 -41.111 1.00 75.94 120 ILE A CA 1
ATOM 973 C C . ILE A 1 120 ? 36.709 -6.947 -42.370 1.00 75.94 120 ILE A C 1
ATOM 975 O O . ILE A 1 120 ? 37.776 -6.962 -42.985 1.00 75.94 120 ILE A O 1
ATOM 979 N N . GLU A 1 121 ? 35.651 -7.640 -42.797 1.00 67.44 121 GLU A N 1
ATOM 980 C CA . GLU A 1 121 ? 35.618 -8.363 -44.078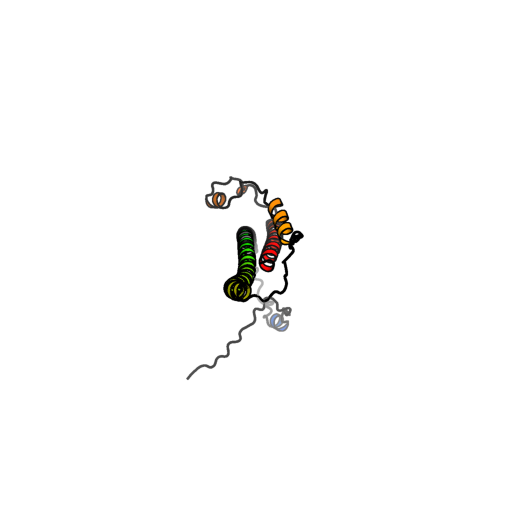 1.00 67.44 121 GLU A CA 1
ATOM 981 C C . GLU A 1 121 ? 35.755 -7.413 -45.275 1.00 67.44 121 GLU A C 1
ATOM 983 O O . GLU A 1 121 ? 36.503 -7.700 -46.210 1.00 67.44 121 GLU A O 1
ATOM 988 N N . GLY A 1 122 ? 35.116 -6.243 -45.217 1.00 61.28 122 GLY A N 1
ATOM 989 C CA . GLY A 1 122 ? 35.253 -5.176 -46.207 1.00 61.28 122 GLY A CA 1
ATOM 990 C C . GLY A 1 122 ? 36.684 -4.642 -46.318 1.00 61.28 122 GLY A C 1
ATOM 991 O O . GLY A 1 122 ? 37.199 -4.521 -47.426 1.00 61.28 122 GLY A O 1
ATOM 992 N N . ILE A 1 123 ? 37.369 -4.401 -45.194 1.00 63.56 123 ILE A N 1
ATOM 993 C CA . ILE A 1 123 ? 38.768 -3.932 -45.155 1.00 63.56 123 ILE A CA 1
ATOM 994 C C . ILE A 1 123 ? 39.736 -5.009 -45.670 1.00 63.56 123 ILE A C 1
ATOM 996 O O . ILE A 1 123 ? 40.656 -4.707 -46.435 1.00 63.56 123 ILE A O 1
ATOM 1000 N N . LYS A 1 124 ? 39.502 -6.287 -45.338 1.00 59.88 124 LYS A N 1
ATOM 1001 C CA . LYS A 1 124 ? 40.222 -7.411 -45.965 1.00 59.88 124 LYS A CA 1
ATOM 1002 C C . LYS A 1 124 ? 39.988 -7.445 -47.482 1.00 59.88 124 LYS A C 1
ATOM 1004 O O . LYS A 1 124 ? 40.927 -7.675 -48.245 1.00 59.88 124 LYS A O 1
ATOM 1009 N N . SER A 1 125 ? 38.759 -7.173 -47.919 1.00 52.09 125 SER A N 1
ATOM 1010 C CA . SER A 1 125 ? 38.370 -7.157 -49.331 1.00 52.09 125 SER A CA 1
ATOM 1011 C C . SER A 1 125 ? 38.987 -5.995 -50.114 1.00 52.09 125 SER A C 1
ATOM 1013 O O . SER A 1 125 ? 39.401 -6.211 -51.250 1.00 52.09 125 SER A O 1
ATOM 1015 N N . VAL A 1 126 ? 39.160 -4.796 -49.540 1.00 54.62 126 VAL A N 1
ATOM 1016 C CA . VAL A 1 126 ? 39.862 -3.705 -50.247 1.00 54.62 126 VAL A CA 1
ATOM 1017 C C . VAL A 1 126 ? 41.358 -3.976 -50.391 1.00 54.62 126 VAL A C 1
ATOM 1019 O O . VAL A 1 126 ? 41.883 -3.767 -51.478 1.00 54.62 126 VAL A O 1
ATOM 1022 N N . PHE A 1 127 ? 42.042 -4.560 -49.399 1.00 56.19 127 PHE A N 1
ATOM 1023 C CA . PHE A 1 127 ? 43.450 -4.969 -49.568 1.00 56.19 127 PHE A CA 1
ATOM 1024 C C . PHE A 1 127 ? 43.639 -6.068 -50.634 1.00 56.19 127 PHE A C 1
ATOM 1026 O O . PHE A 1 127 ? 44.635 -6.064 -51.359 1.00 56.19 127 PHE A O 1
ATOM 1033 N N . GLY A 1 128 ? 42.672 -6.979 -50.788 1.00 56.28 128 GLY A N 1
ATOM 1034 C CA . GLY A 1 128 ? 42.648 -7.961 -51.881 1.00 56.28 128 GLY A CA 1
ATOM 1035 C C . GLY A 1 128 ? 42.228 -7.371 -53.235 1.00 56.28 128 GLY A C 1
ATOM 1036 O O . GLY A 1 128 ? 42.789 -7.728 -54.271 1.00 56.28 128 GLY A O 1
ATOM 1037 N N . SER A 1 129 ? 41.292 -6.420 -53.238 1.00 55.03 129 SER A N 1
ATOM 1038 C CA . SER A 1 129 ? 40.782 -5.758 -54.443 1.00 55.03 129 SER A CA 1
ATOM 1039 C C . SER A 1 129 ? 41.784 -4.775 -55.035 1.00 55.03 129 SER A C 1
ATOM 1041 O O . SER A 1 129 ? 41.840 -4.670 -56.252 1.00 55.03 129 SER A O 1
ATOM 1043 N N . PHE A 1 130 ? 42.652 -4.131 -54.243 1.00 57.59 130 PHE A N 1
ATOM 1044 C CA . PHE A 1 130 ? 43.774 -3.352 -54.789 1.00 57.59 130 PHE A CA 1
ATOM 1045 C C . PHE A 1 130 ? 44.789 -4.240 -55.522 1.00 57.59 130 PHE A C 1
ATOM 1047 O O . PHE A 1 130 ? 45.325 -3.831 -56.551 1.00 57.59 130 PHE A O 1
ATOM 1054 N N . LYS A 1 131 ? 45.001 -5.486 -55.069 1.00 58.69 131 LYS A N 1
ATOM 1055 C CA . LYS A 1 131 ? 45.816 -6.471 -55.801 1.00 58.69 131 LYS A CA 1
ATOM 1056 C C . LYS A 1 131 ? 45.120 -6.946 -57.082 1.00 58.69 131 LYS A C 1
ATOM 1058 O O . LYS A 1 131 ? 45.788 -7.137 -58.093 1.00 58.69 131 LYS A O 1
ATOM 1063 N N . ASN A 1 132 ? 43.794 -7.082 -57.072 1.00 56.47 132 ASN A N 1
ATOM 1064 C CA . ASN A 1 132 ? 43.013 -7.468 -58.254 1.00 56.47 132 ASN A CA 1
ATOM 1065 C C . ASN A 1 132 ? 42.851 -6.320 -59.272 1.00 56.47 132 ASN A C 1
ATOM 1067 O O . ASN A 1 132 ? 42.871 -6.555 -60.478 1.00 56.47 132 ASN A O 1
ATOM 1071 N N . TYR A 1 133 ? 42.774 -5.072 -58.802 1.00 57.44 133 TYR A N 1
ATOM 1072 C CA . TYR A 1 133 ? 42.713 -3.865 -59.630 1.00 57.44 133 TYR A CA 1
ATOM 1073 C C . TYR A 1 133 ? 44.071 -3.559 -60.275 1.00 57.44 133 TYR A C 1
ATOM 1075 O O . TYR A 1 133 ? 44.127 -3.240 -61.459 1.00 57.44 133 TYR A O 1
ATOM 1083 N N . LEU A 1 134 ? 45.178 -3.780 -59.553 1.00 58.41 134 LEU A N 1
ATOM 1084 C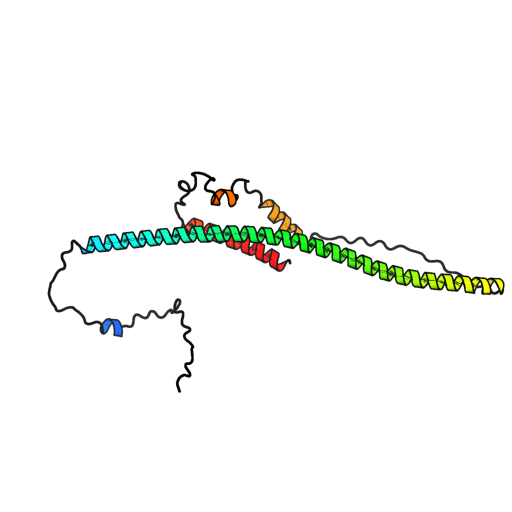 CA . LEU A 1 134 ? 46.531 -3.768 -60.128 1.00 58.41 134 LEU A CA 1
ATOM 1085 C C . LEU A 1 134 ? 46.787 -4.971 -61.063 1.00 58.41 134 LEU A C 1
ATOM 1087 O O . LEU A 1 134 ? 47.682 -4.923 -61.900 1.00 58.41 134 LEU A O 1
ATOM 1091 N N . SER A 1 135 ? 45.978 -6.031 -60.954 1.00 56.12 135 SER A N 1
ATOM 1092 C CA . SER A 1 135 ? 46.026 -7.232 -61.801 1.00 56.12 135 SER A CA 1
ATOM 1093 C C . SER A 1 135 ? 45.001 -7.237 -62.953 1.00 56.12 135 SER A C 1
ATOM 1095 O O . SER A 1 135 ? 44.921 -8.224 -63.687 1.00 56.12 135 SER A O 1
ATOM 1097 N N . GLY A 1 136 ? 44.241 -6.154 -63.157 1.00 49.03 136 GLY A N 1
ATOM 1098 C CA . GLY A 1 136 ? 43.544 -5.885 -64.419 1.00 49.03 136 GLY A CA 1
ATOM 1099 C C . GLY A 1 136 ? 42.356 -6.787 -64.780 1.00 49.03 136 GLY A C 1
ATOM 1100 O O . GLY A 1 136 ? 42.213 -7.138 -65.951 1.00 49.03 136 GLY A O 1
ATOM 1101 N N . LYS A 1 137 ? 41.469 -7.139 -63.839 1.00 50.84 137 LYS A N 1
ATOM 1102 C CA . LYS A 1 137 ? 40.176 -7.774 -64.180 1.00 50.84 137 LYS A CA 1
ATOM 1103 C C . LYS A 1 137 ? 39.010 -7.049 -63.498 1.00 50.84 137 LYS A C 1
ATOM 1105 O O . LYS A 1 137 ? 38.959 -6.952 -62.277 1.00 50.84 137 LYS A O 1
ATOM 1110 N N . LYS A 1 138 ? 38.128 -6.475 -64.321 1.00 46.72 138 LYS A N 1
ATOM 1111 C CA . LYS A 1 138 ? 36.899 -5.757 -63.939 1.00 46.72 138 LYS A CA 1
ATOM 1112 C C . LYS A 1 138 ? 35.859 -6.765 -63.431 1.00 46.72 138 LYS A C 1
ATOM 1114 O O . LYS A 1 138 ? 35.838 -7.860 -63.976 1.00 46.72 138 LYS A O 1
ATOM 1119 N N . ASP A 1 139 ? 35.057 -6.402 -62.419 1.00 39.88 139 ASP A N 1
ATOM 1120 C CA . ASP A 1 139 ? 33.580 -6.503 -62.448 1.00 39.88 139 ASP A CA 1
ATOM 1121 C C . ASP A 1 139 ? 32.889 -6.100 -61.115 1.00 39.88 139 ASP A C 1
ATOM 1123 O O . ASP A 1 139 ? 33.093 -6.702 -60.068 1.00 39.88 139 ASP A O 1
ATOM 1127 N N . THR A 1 140 ? 32.002 -5.097 -61.235 1.00 42.56 140 THR A N 1
ATOM 1128 C CA . THR A 1 140 ? 30.668 -4.902 -60.600 1.00 42.56 140 THR A CA 1
ATOM 1129 C C . THR A 1 140 ? 30.456 -4.625 -59.084 1.00 42.56 140 THR A C 1
ATOM 1131 O O . THR A 1 140 ? 31.032 -5.244 -58.202 1.00 42.56 140 THR A O 1
ATOM 1134 N N . HIS A 1 141 ? 29.551 -3.658 -58.840 1.00 45.84 141 HIS A N 1
ATOM 1135 C CA . HIS A 1 141 ? 29.047 -2.976 -57.617 1.00 45.84 141 HIS A CA 1
ATOM 1136 C C . HIS A 1 141 ? 28.076 -3.838 -56.754 1.00 45.84 141 HIS A C 1
ATOM 1138 O O . HIS A 1 141 ? 27.487 -4.759 -57.324 1.00 45.84 141 HIS A O 1
ATOM 1144 N N . PRO A 1 142 ? 27.845 -3.576 -55.433 1.00 51.06 142 PRO A N 1
ATOM 1145 C CA . PRO A 1 142 ? 26.666 -2.776 -55.015 1.00 51.06 142 PRO A CA 1
ATOM 1146 C C . PRO A 1 142 ? 26.769 -1.915 -53.716 1.00 51.06 142 PRO A C 1
ATOM 1148 O O . PRO A 1 142 ? 27.506 -2.215 -52.780 1.00 51.06 142 PRO A O 1
ATOM 1151 N N . THR A 1 143 ? 25.938 -0.866 -53.671 1.00 48.12 143 THR A N 1
ATOM 1152 C CA . THR A 1 143 ? 25.555 0.073 -52.583 1.00 48.12 143 THR A CA 1
ATOM 1153 C C . THR A 1 143 ? 24.723 -0.559 -51.448 1.00 48.12 143 THR A C 1
ATOM 1155 O O . THR A 1 143 ? 23.977 -1.498 -51.724 1.00 48.12 143 THR A O 1
ATOM 1158 N N . PRO A 1 144 ? 24.682 0.029 -50.226 1.00 45.06 144 PRO A N 1
ATOM 1159 C CA . PRO A 1 144 ? 23.592 -0.205 -49.272 1.00 45.06 144 PRO A CA 1
ATOM 1160 C C . PRO A 1 144 ? 22.740 1.054 -48.980 1.00 45.06 144 PRO A C 1
ATOM 1162 O O . PRO A 1 144 ? 23.262 2.115 -48.644 1.00 45.06 144 PRO A O 1
ATOM 1165 N N . GLU A 1 145 ? 21.413 0.901 -49.069 1.00 41.94 145 GLU A N 1
ATOM 1166 C CA . GLU A 1 145 ? 20.374 1.850 -48.632 1.00 41.94 145 GLU A CA 1
ATOM 1167 C C . GLU A 1 145 ? 19.725 1.440 -47.283 1.00 41.94 145 GLU A C 1
ATOM 1169 O O . GLU A 1 145 ? 19.630 0.253 -46.980 1.00 41.94 145 GLU A O 1
ATOM 1174 N N . LYS A 1 146 ? 19.150 2.454 -46.602 1.00 45.28 146 LYS A N 1
ATOM 1175 C CA . LYS A 1 146 ? 17.925 2.490 -45.752 1.00 45.28 146 LYS A CA 1
ATOM 1176 C C . LYS A 1 146 ? 17.920 2.089 -44.256 1.00 45.28 146 LYS A C 1
ATOM 1178 O O . LYS A 1 146 ? 17.969 0.927 -43.875 1.00 45.28 146 LYS A O 1
ATOM 1183 N N . SER A 1 147 ? 17.747 3.147 -43.451 1.00 49.81 147 SER A N 1
ATOM 1184 C CA . SER A 1 147 ? 16.757 3.451 -42.390 1.00 49.81 147 SER A CA 1
ATOM 1185 C C . SER A 1 147 ? 15.882 2.347 -41.779 1.00 49.81 147 SER A C 1
ATOM 1187 O O . SER A 1 147 ? 15.142 1.697 -42.507 1.00 49.81 147 SER A O 1
ATOM 1189 N N . PHE A 1 148 ? 15.785 2.329 -40.440 1.00 36.38 148 PHE A N 1
ATOM 1190 C CA . PHE A 1 148 ? 14.574 1.937 -39.699 1.00 36.38 148 PHE A CA 1
ATOM 1191 C C . PHE A 1 148 ? 14.410 2.798 -38.434 1.00 36.38 148 PHE A C 1
ATOM 1193 O O . PHE A 1 148 ? 15.241 2.765 -37.530 1.00 36.38 148 PHE A O 1
ATOM 1200 N N . THR A 1 149 ? 13.333 3.584 -38.395 1.00 45.69 149 THR A N 1
ATOM 1201 C CA . THR A 1 149 ? 12.731 4.171 -37.192 1.00 45.69 149 THR A CA 1
ATOM 1202 C C . THR A 1 149 ? 11.674 3.200 -36.668 1.00 45.69 149 THR A C 1
ATOM 1204 O O . THR A 1 149 ? 10.964 2.563 -37.446 1.00 45.69 149 THR A O 1
ATOM 1207 N N . SER A 1 150 ? 11.546 3.065 -35.352 1.00 39.94 150 SER A N 1
ATOM 1208 C CA . SER A 1 150 ? 10.413 2.368 -34.737 1.00 39.94 150 SER A CA 1
ATOM 1209 C C . SER A 1 150 ? 9.980 3.141 -33.502 1.00 39.94 150 SER A C 1
ATOM 1211 O O . SER A 1 150 ? 10.621 3.101 -32.454 1.00 39.94 150 SER A O 1
ATOM 1213 N N . GLU A 1 151 ? 8.903 3.898 -33.684 1.00 45.34 151 GLU A N 1
ATOM 1214 C CA . GLU A 1 151 ? 8.037 4.376 -32.617 1.00 45.34 151 GLU A CA 1
ATOM 1215 C C . GLU A 1 151 ? 7.326 3.170 -31.993 1.00 45.34 151 GLU A C 1
ATOM 1217 O O . GLU A 1 151 ? 6.973 2.202 -32.669 1.00 45.34 151 GLU A O 1
ATOM 1222 N N . THR A 1 152 ? 7.122 3.201 -30.682 1.00 38.06 152 THR A N 1
ATOM 1223 C CA . THR A 1 152 ? 6.178 2.301 -30.023 1.00 38.06 152 THR A CA 1
ATOM 1224 C C . THR A 1 152 ? 5.406 3.117 -29.009 1.00 38.06 152 THR A C 1
ATOM 1226 O O . THR A 1 152 ? 5.918 3.463 -27.942 1.00 38.06 152 THR A O 1
ATOM 1229 N N . ASP A 1 153 ? 4.168 3.417 -29.393 1.00 42.75 153 ASP A N 1
ATOM 1230 C CA . ASP A 1 153 ? 3.087 3.852 -28.526 1.00 42.75 153 ASP A CA 1
ATOM 1231 C C . ASP A 1 153 ? 2.990 2.934 -27.305 1.00 42.75 153 ASP A C 1
ATOM 1233 O O . ASP A 1 153 ? 2.835 1.716 -27.421 1.00 42.75 153 ASP A O 1
ATOM 1237 N N . ARG A 1 154 ? 3.068 3.522 -26.110 1.00 53.25 154 ARG A N 1
ATOM 1238 C CA . ARG A 1 154 ? 2.763 2.831 -24.856 1.00 53.25 154 ARG A CA 1
ATOM 1239 C C . ARG A 1 154 ? 1.481 3.402 -24.282 1.00 53.25 154 ARG A C 1
ATOM 1241 O O . ARG A 1 154 ? 1.452 4.507 -23.749 1.00 53.25 154 ARG A O 1
ATOM 1248 N N . THR A 1 155 ? 0.425 2.606 -24.378 1.00 57.38 155 THR A N 1
ATOM 1249 C CA . THR A 1 155 ? -0.813 2.773 -23.616 1.00 57.38 155 THR A CA 1
ATOM 1250 C C . THR A 1 155 ? -0.512 2.829 -22.111 1.00 57.38 155 THR A C 1
ATOM 1252 O O . THR A 1 155 ? 0.345 2.069 -21.641 1.00 57.38 155 THR A O 1
ATOM 1255 N N . PRO A 1 156 ? -1.212 3.668 -21.327 1.00 51.84 156 PRO A N 1
ATOM 1256 C CA . PRO A 1 156 ? -0.988 3.763 -19.890 1.00 51.84 156 PRO A CA 1
ATOM 1257 C C . PRO A 1 156 ? -1.307 2.425 -19.218 1.00 51.84 156 PRO A C 1
ATOM 1259 O O . PRO A 1 156 ? -2.377 1.844 -19.393 1.00 51.84 156 PRO A O 1
ATOM 1262 N N . THR A 1 157 ? -0.334 1.912 -18.471 1.00 65.88 157 THR A N 1
ATOM 1263 C CA . THR A 1 157 ? -0.443 0.644 -17.748 1.00 65.88 157 THR A CA 1
ATOM 1264 C C . THR A 1 157 ? -1.297 0.861 -16.497 1.00 65.88 157 THR A C 1
ATOM 1266 O O . THR A 1 157 ? -1.196 1.907 -15.859 1.00 65.88 157 THR A O 1
ATOM 1269 N N . SER A 1 158 ? -2.098 -0.139 -16.116 1.00 65.25 158 SER A N 1
ATOM 1270 C CA . SER A 1 158 ? -2.980 -0.173 -14.931 1.00 65.25 158 SER A CA 1
ATOM 1271 C C . SER A 1 158 ? -2.367 0.379 -13.629 1.00 65.25 158 SER A C 1
ATOM 1273 O O . SER A 1 158 ? -3.103 0.829 -12.755 1.00 65.25 158 SER A O 1
ATOM 1275 N N . LEU A 1 159 ? -1.037 0.369 -13.500 1.00 59.12 159 LEU A N 1
ATOM 1276 C CA . LEU A 1 159 ? -0.294 0.916 -12.362 1.00 59.12 159 LEU A CA 1
ATOM 1277 C C . LEU A 1 159 ? -0.343 2.448 -12.267 1.00 59.12 159 LEU A C 1
ATOM 1279 O O . LEU A 1 159 ? -0.443 3.002 -11.175 1.00 59.12 159 LEU A O 1
ATOM 1283 N N . SER A 1 160 ? -0.320 3.152 -13.399 1.00 63.88 160 SER A N 1
ATOM 1284 C CA . SER A 1 160 ? -0.428 4.615 -13.421 1.00 63.88 160 SER A CA 1
ATOM 1285 C C . SER A 1 160 ? -1.790 5.067 -12.890 1.00 63.88 160 SER A C 1
ATOM 1287 O O . SER A 1 160 ? -1.884 6.052 -12.166 1.00 63.88 160 SER A O 1
ATOM 1289 N N . GLN A 1 161 ? -2.837 4.290 -13.179 1.00 65.94 161 GLN A N 1
ATOM 1290 C CA . GLN A 1 161 ? -4.193 4.560 -12.715 1.00 65.94 161 GLN A CA 1
ATOM 1291 C C . GLN A 1 161 ? -4.343 4.328 -11.203 1.00 65.94 161 GLN A C 1
ATOM 1293 O O . GLN A 1 161 ? -5.002 5.117 -10.527 1.00 65.94 161 GLN A O 1
ATOM 1298 N N . THR A 1 162 ? -3.681 3.307 -10.646 1.00 66.56 162 THR A N 1
ATOM 1299 C CA . THR A 1 162 ? -3.662 3.068 -9.193 1.00 66.56 162 THR A CA 1
ATOM 1300 C C . THR A 1 162 ? -2.832 4.105 -8.436 1.00 66.56 162 THR A C 1
ATOM 1302 O O . THR A 1 162 ? -3.237 4.536 -7.358 1.00 66.56 162 THR A O 1
ATOM 1305 N N . LEU A 1 163 ? -1.719 4.573 -9.013 1.00 69.75 163 LEU A N 1
ATOM 1306 C CA . LEU A 1 163 ? -0.887 5.628 -8.422 1.00 69.75 163 LEU A CA 1
ATOM 1307 C C . LEU A 1 163 ? -1.611 6.984 -8.408 1.00 69.75 163 LEU A C 1
ATOM 1309 O O . LEU A 1 163 ? -1.597 7.678 -7.393 1.00 69.75 163 LEU A O 1
ATOM 1313 N N . SER A 1 164 ? -2.319 7.340 -9.485 1.00 69.50 164 SER A N 1
ATOM 1314 C CA . SER A 1 164 ? -3.132 8.563 -9.515 1.00 69.50 164 SER A CA 1
ATOM 1315 C C . SER A 1 164 ? -4.298 8.524 -8.521 1.00 69.50 164 SER A C 1
ATOM 1317 O O . SER A 1 164 ? -4.563 9.534 -7.874 1.00 69.50 164 SER A O 1
ATOM 1319 N N . ALA A 1 165 ? -4.951 7.369 -8.341 1.00 67.00 165 ALA A N 1
ATOM 1320 C CA . ALA A 1 165 ? -6.011 7.203 -7.341 1.00 67.00 165 ALA A CA 1
ATOM 1321 C C . ALA A 1 165 ? -5.481 7.303 -5.894 1.00 67.00 165 ALA A C 1
ATOM 1323 O O . ALA A 1 165 ? -6.139 7.886 -5.030 1.00 67.00 165 ALA A O 1
ATOM 1324 N N . SER A 1 166 ? -4.269 6.796 -5.639 1.00 60.06 166 SER A N 1
ATOM 1325 C CA . SER A 1 166 ? -3.592 6.901 -4.340 1.00 60.06 166 SER A CA 1
ATOM 1326 C C . SER A 1 166 ? -3.183 8.340 -4.003 1.00 60.06 166 SER A C 1
ATOM 1328 O O . SER A 1 166 ? -3.329 8.764 -2.858 1.00 60.06 166 SER A O 1
ATOM 1330 N N . ALA A 1 167 ? -2.710 9.114 -4.984 1.00 63.28 167 ALA A N 1
ATOM 1331 C CA . ALA A 1 167 ? -2.287 10.502 -4.783 1.00 63.28 167 ALA A CA 1
ATOM 1332 C C . ALA A 1 167 ? -3.459 11.450 -4.460 1.00 63.28 167 ALA A C 1
ATOM 1334 O O . ALA A 1 167 ? -3.293 12.436 -3.744 1.00 63.28 167 ALA A O 1
ATOM 1335 N N . SER A 1 168 ? -4.666 11.152 -4.951 1.00 57.97 168 SER A N 1
ATOM 1336 C CA . SER A 1 168 ? -5.874 11.911 -4.599 1.00 57.97 168 SER A CA 1
ATOM 1337 C C . SER A 1 168 ? -6.381 11.651 -3.175 1.00 57.97 168 SER A C 1
ATOM 1339 O O . SER A 1 168 ? -7.083 12.499 -2.629 1.00 57.97 168 SER A O 1
ATOM 1341 N N . ALA A 1 169 ? -6.014 10.523 -2.557 1.00 58.44 169 ALA A N 1
ATOM 1342 C CA . ALA A 1 169 ? -6.434 10.161 -1.202 1.00 58.44 169 ALA A CA 1
ATOM 1343 C C . ALA A 1 169 ? -5.500 10.705 -0.101 1.00 58.44 169 ALA A C 1
ATOM 1345 O O . ALA A 1 169 ? -5.886 10.747 1.063 1.00 58.44 169 ALA A O 1
ATOM 1346 N N . SER A 1 170 ? -4.291 11.166 -0.447 1.00 55.91 170 SER A N 1
ATOM 1347 C CA . SER A 1 170 ? -3.266 11.602 0.517 1.00 55.91 170 SER A CA 1
ATOM 1348 C C . SER A 1 170 ? -3.378 13.067 0.966 1.00 55.91 170 SER A C 1
ATOM 1350 O O . SER A 1 170 ? -2.461 13.587 1.600 1.00 55.91 170 SER A O 1
ATOM 1352 N N . LYS A 1 171 ? -4.484 13.762 0.667 1.00 55.25 171 LYS A N 1
ATOM 1353 C CA . LYS A 1 171 ? -4.793 15.077 1.256 1.00 55.25 171 LYS A CA 1
ATOM 1354 C C . LYS A 1 171 ? -5.412 14.900 2.648 1.00 55.25 171 LYS A C 1
ATOM 1356 O O . LYS A 1 171 ? -6.558 15.275 2.866 1.00 55.25 171 LYS A O 1
ATOM 1361 N N . PHE A 1 172 ? -4.667 14.318 3.584 1.00 54.84 172 PHE A N 1
ATOM 1362 C CA . PHE A 1 172 ? -5.028 14.352 5.000 1.00 54.84 172 PHE A CA 1
ATOM 1363 C C . PHE A 1 172 ? -4.034 15.244 5.740 1.00 54.84 172 PHE A C 1
ATOM 1365 O O . PHE A 1 172 ? -2.832 15.215 5.487 1.00 54.84 172 PHE A O 1
ATOM 1372 N N . THR A 1 173 ? -4.589 16.131 6.551 1.00 52.97 173 THR A N 1
ATOM 1373 C CA . THR A 1 173 ? -3.960 17.285 7.188 1.00 52.97 173 THR 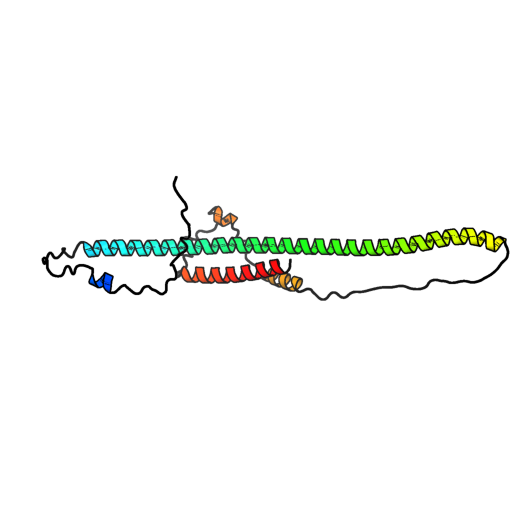A CA 1
ATOM 1374 C C . THR A 1 173 ? -2.717 16.919 7.997 1.00 52.97 173 THR A C 1
ATOM 1376 O O . THR A 1 173 ? -2.635 15.862 8.615 1.00 52.97 173 THR A O 1
ATOM 1379 N N . GLN A 1 174 ? -1.760 17.844 8.019 1.00 55.28 174 GLN A N 1
ATOM 1380 C CA . GLN A 1 174 ? -0.439 17.759 8.653 1.00 55.28 174 GLN A CA 1
ATOM 1381 C C . GLN A 1 174 ? -0.464 17.517 10.183 1.00 55.28 174 GLN A C 1
ATOM 1383 O O . GLN A 1 174 ? 0.591 17.366 10.796 1.00 55.28 174 GLN A O 1
ATOM 1388 N N . ASP A 1 175 ? -1.652 17.433 10.785 1.00 54.59 175 ASP A N 1
ATOM 1389 C CA . ASP A 1 175 ? -1.877 17.396 12.230 1.00 54.59 175 ASP A CA 1
ATOM 1390 C C . ASP A 1 175 ? -1.988 15.984 12.836 1.00 54.59 175 ASP A C 1
ATOM 1392 O O . ASP A 1 175 ? -1.944 15.850 14.055 1.00 54.59 175 ASP A O 1
ATOM 1396 N N . ASP A 1 176 ? -2.060 14.911 12.036 1.00 56.47 176 ASP A N 1
ATOM 1397 C CA . ASP A 1 176 ? -2.279 13.542 12.553 1.00 56.47 176 ASP A CA 1
ATOM 1398 C C . ASP A 1 176 ? -1.006 12.667 12.507 1.00 56.47 176 ASP A C 1
ATOM 1400 O O . ASP A 1 176 ? -1.005 11.507 12.087 1.00 56.47 176 ASP A O 1
ATOM 1404 N N . HIS A 1 177 ? 0.136 13.245 12.905 1.00 64.25 177 HIS A N 1
ATOM 1405 C CA . HIS A 1 177 ? 1.423 12.542 12.913 1.00 64.25 177 HIS A CA 1
ATOM 1406 C C . HIS A 1 177 ? 1.592 11.685 14.189 1.00 64.25 177 HIS A C 1
ATOM 1408 O O . HIS A 1 177 ? 1.502 12.207 15.304 1.00 64.25 177 HIS A O 1
ATOM 1414 N N . PRO A 1 178 ? 1.941 10.386 14.087 1.00 62.59 178 PRO A N 1
ATOM 1415 C CA . PRO A 1 178 ? 1.995 9.466 15.233 1.00 62.59 178 PRO A CA 1
ATOM 1416 C C . PRO A 1 178 ? 3.001 9.891 16.317 1.00 62.59 178 PRO A C 1
ATOM 1418 O O . PRO A 1 178 ? 2.786 9.643 17.503 1.00 62.59 178 PRO A O 1
ATOM 1421 N N . GLY A 1 179 ? 4.070 10.599 15.936 1.00 64.06 179 GLY A N 1
ATOM 1422 C CA . GLY A 1 179 ? 5.045 11.159 16.881 1.00 64.06 179 GLY A CA 1
ATOM 1423 C C . GLY A 1 179 ? 4.474 12.230 17.824 1.00 64.06 179 GLY A C 1
ATOM 1424 O O . GLY A 1 179 ? 4.982 12.386 18.933 1.00 64.06 179 GLY A O 1
ATOM 1425 N N . MET A 1 180 ? 3.403 12.927 17.426 1.00 64.00 180 MET A N 1
ATOM 1426 C CA . MET A 1 180 ? 2.714 13.911 18.274 1.00 64.00 180 MET A CA 1
ATOM 1427 C C . MET A 1 180 ? 1.846 13.230 19.342 1.00 64.00 180 MET A C 1
ATOM 1429 O O . MET A 1 180 ? 1.797 13.694 20.482 1.00 64.00 180 MET A O 1
ATOM 1433 N N . ARG A 1 181 ? 1.229 12.087 19.000 1.00 62.66 181 ARG A N 1
ATOM 1434 C CA . ARG A 1 181 ? 0.378 11.294 19.907 1.00 62.66 181 ARG A CA 1
ATOM 1435 C C . ARG A 1 181 ? 1.200 10.600 20.994 1.00 62.66 181 ARG A C 1
ATOM 1437 O O . ARG A 1 181 ? 0.855 10.670 22.165 1.00 62.66 181 ARG A O 1
ATOM 1444 N N . ILE A 1 182 ? 2.348 10.017 20.635 1.00 63.75 182 ILE A N 1
ATOM 1445 C CA . ILE A 1 182 ? 3.228 9.311 21.590 1.00 63.75 182 ILE A CA 1
ATOM 1446 C C . ILE A 1 182 ? 3.804 10.259 22.654 1.00 63.75 182 ILE A C 1
ATOM 1448 O O . ILE A 1 182 ? 4.071 9.839 23.778 1.00 63.75 182 ILE A O 1
ATOM 1452 N N . ARG A 1 183 ? 4.002 11.542 22.320 1.00 68.19 183 ARG A N 1
ATOM 1453 C CA . ARG A 1 183 ? 4.598 12.516 23.242 1.00 68.19 183 ARG A CA 1
ATOM 1454 C C . ARG A 1 183 ? 3.586 13.230 24.145 1.00 68.19 183 ARG A C 1
ATOM 1456 O O . ARG A 1 183 ? 4.009 14.016 24.988 1.00 68.19 183 ARG A O 1
ATOM 1463 N N . GLY A 1 184 ? 2.285 12.971 23.987 1.00 55.28 184 GLY A N 1
ATOM 1464 C CA . GLY A 1 184 ? 1.239 13.598 24.804 1.00 55.28 184 GLY A CA 1
ATOM 1465 C C . GLY A 1 184 ? 1.145 15.121 24.638 1.00 55.28 184 GLY A C 1
ATOM 1466 O O . GLY A 1 184 ? 0.673 15.804 25.538 1.00 55.28 184 GLY A O 1
ATOM 1467 N N . LEU A 1 185 ? 1.640 15.661 23.515 1.00 59.53 185 LEU A N 1
ATOM 1468 C CA . LEU A 1 185 ? 1.607 17.096 23.186 1.00 59.53 185 LEU A CA 1
ATOM 1469 C C . LEU A 1 185 ? 0.513 17.442 22.163 1.00 59.53 185 LEU A C 1
ATOM 1471 O O . LEU A 1 185 ? 0.327 18.612 21.840 1.00 59.53 185 LEU A O 1
ATOM 1475 N N . GLY A 1 186 ? -0.189 16.439 21.631 1.00 51.94 186 GLY A N 1
ATOM 1476 C CA . GLY A 1 186 ? -1.357 16.633 20.781 1.00 51.94 186 GLY A CA 1
ATOM 1477 C C . GLY A 1 186 ? -2.620 16.659 21.628 1.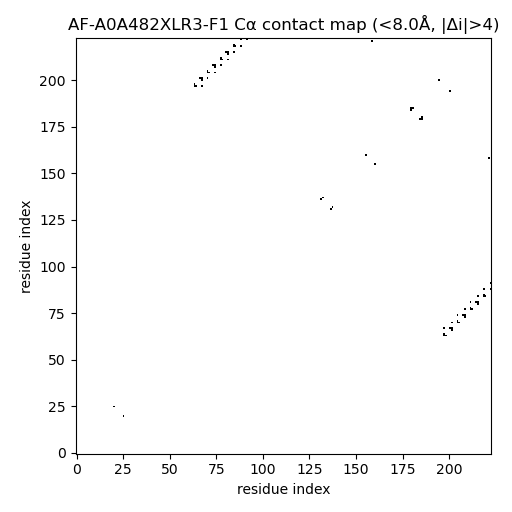00 51.94 186 GLY A C 1
ATOM 1478 O O . GLY A 1 186 ? -3.047 15.601 22.063 1.00 51.94 186 GLY A O 1
ATOM 1479 N N . GLY A 1 187 ? -3.166 17.856 21.845 1.00 49.47 187 GLY A N 1
ATOM 1480 C CA . GLY A 1 187 ? -4.578 18.115 22.127 1.00 49.47 187 GLY A CA 1
ATOM 1481 C C . GLY A 1 187 ? -5.228 17.335 23.274 1.00 49.47 187 GLY A C 1
ATOM 1482 O O . GLY A 1 187 ? -5.525 16.151 23.186 1.00 49.47 187 GLY A O 1
ATOM 1483 N N . ASP A 1 188 ? -5.638 18.089 24.277 1.00 48.69 188 ASP A N 1
ATOM 1484 C CA . ASP A 1 188 ? -6.794 17.942 25.170 1.00 48.69 188 ASP A CA 1
ATOM 1485 C C . ASP A 1 188 ? -8.122 17.400 24.551 1.00 48.69 188 ASP A C 1
ATOM 1487 O O . ASP A 1 188 ? -9.146 17.335 25.232 1.00 48.69 188 ASP A O 1
ATOM 1491 N N . ASP A 1 189 ? -8.116 16.934 23.300 1.00 52.72 189 ASP A N 1
ATOM 1492 C CA . ASP A 1 189 ? -9.234 16.340 22.562 1.00 52.72 189 ASP A CA 1
ATOM 1493 C C . ASP A 1 189 ? -9.471 14.846 22.850 1.00 52.72 189 ASP A C 1
ATOM 1495 O O . ASP A 1 189 ? -10.543 14.320 22.533 1.00 52.72 189 ASP A O 1
ATOM 1499 N N . GLU A 1 190 ? -8.524 14.141 23.483 1.00 51.66 190 GLU A N 1
ATOM 1500 C CA . GLU A 1 190 ? -8.684 12.708 23.796 1.00 51.66 190 GLU A CA 1
ATOM 1501 C C . GLU A 1 190 ? -9.802 12.455 24.830 1.00 51.66 190 GLU A C 1
ATOM 1503 O O . GLU A 1 190 ? -10.455 11.413 24.820 1.00 51.66 190 GLU A O 1
ATOM 1508 N N . LEU A 1 191 ? -10.105 13.449 25.675 1.00 49.47 191 LEU A N 1
ATOM 1509 C CA . LEU A 1 191 ? -11.231 13.384 26.611 1.00 49.47 191 LEU A CA 1
ATOM 1510 C C . LEU A 1 191 ? -12.565 13.826 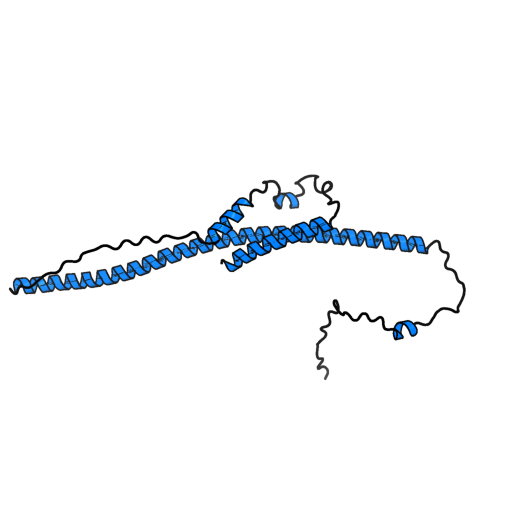25.980 1.00 49.47 191 LEU A C 1
ATOM 1512 O O . LEU A 1 191 ? -13.628 13.540 26.534 1.00 49.47 191 LEU A O 1
ATOM 1516 N N . ARG A 1 192 ? -12.520 14.526 24.837 1.00 50.91 192 ARG A N 1
ATOM 1517 C CA . ARG A 1 192 ? -13.687 15.146 24.190 1.00 50.91 192 ARG A CA 1
ATOM 1518 C C . ARG A 1 192 ? -14.295 14.285 23.083 1.00 50.91 192 ARG A C 1
ATOM 1520 O O . ARG A 1 192 ? -15.487 14.406 22.821 1.00 50.91 192 ARG A O 1
ATOM 1527 N N . ASN A 1 193 ? -13.518 13.361 22.518 1.00 51.53 193 ASN A N 1
ATOM 1528 C CA . ASN A 1 193 ? -13.953 12.403 21.499 1.00 51.53 193 ASN A CA 1
ATOM 1529 C C . ASN A 1 193 ? -14.029 10.970 22.040 1.00 51.53 193 ASN A C 1
ATOM 1531 O O . ASN A 1 193 ? -13.566 10.029 21.397 1.00 51.53 193 ASN A O 1
ATOM 1535 N N . ARG A 1 194 ? -14.620 10.760 23.223 1.00 53.84 194 ARG A N 1
ATOM 1536 C CA . ARG A 1 194 ? -15.090 9.411 23.552 1.00 53.84 194 ARG A CA 1
ATOM 1537 C C . ARG A 1 194 ? -16.250 9.120 22.597 1.00 53.84 194 ARG A C 1
ATOM 1539 O O . ARG A 1 194 ? -17.267 9.804 22.715 1.00 53.84 194 ARG A O 1
ATOM 1546 N N . PRO A 1 195 ? -16.131 8.160 21.664 1.00 56.22 195 PRO A N 1
ATOM 1547 C CA . PRO A 1 195 ? -17.239 7.861 20.778 1.00 56.22 195 PRO A CA 1
ATOM 1548 C C . PRO A 1 195 ? -18.426 7.440 21.635 1.00 56.22 195 PRO A C 1
ATOM 1550 O O . PRO A 1 195 ? -18.282 6.596 22.527 1.00 56.22 195 PRO A O 1
ATOM 1553 N N . GLU A 1 196 ? -19.592 8.032 21.376 1.00 64.44 196 GLU A N 1
ATOM 1554 C CA . GLU A 1 196 ? -20.834 7.639 22.049 1.00 64.44 196 GLU A CA 1
ATOM 1555 C C . GLU A 1 196 ? -21.094 6.133 21.874 1.00 64.44 196 GLU A C 1
ATOM 1557 O O . GLU A 1 196 ? -21.687 5.513 22.753 1.00 64.44 196 GLU A O 1
ATOM 1562 N N . ASN A 1 197 ? -20.542 5.525 20.808 1.00 80.88 197 ASN A N 1
ATOM 1563 C CA . ASN A 1 197 ? -20.614 4.098 20.515 1.00 80.88 197 ASN A CA 1
ATOM 1564 C C . ASN A 1 197 ? -19.235 3.522 20.109 1.00 80.88 197 ASN A C 1
ATOM 1566 O O . ASN A 1 197 ? -18.852 3.631 18.943 1.00 80.88 197 ASN A O 1
ATOM 1570 N N . PRO A 1 198 ? -18.484 2.851 21.009 1.00 83.19 198 PRO A N 1
ATOM 1571 C CA . PRO A 1 198 ? -17.181 2.258 20.674 1.00 83.19 198 PRO A CA 1
ATOM 1572 C C . PRO A 1 198 ? -17.282 1.179 19.586 1.00 83.19 198 PRO A C 1
ATOM 1574 O O . PRO A 1 198 ? -16.354 1.006 18.803 1.00 83.19 198 PRO A O 1
ATOM 1577 N N . ARG A 1 199 ? -18.426 0.490 19.495 1.00 87.19 199 ARG A N 1
ATOM 1578 C CA . ARG A 1 199 ? -18.697 -0.507 18.449 1.00 87.19 199 ARG A CA 1
ATOM 1579 C C . ARG A 1 199 ? -18.704 0.092 17.048 1.00 87.19 199 ARG A C 1
ATOM 1581 O O . ARG A 1 199 ? -18.088 -0.470 16.158 1.00 87.19 199 ARG A O 1
ATOM 1588 N N . GLN A 1 200 ? -19.330 1.253 16.879 1.00 89.62 200 GLN A N 1
ATOM 1589 C CA . GLN A 1 200 ? -19.396 1.908 15.576 1.00 89.62 200 GLN A CA 1
ATOM 1590 C C . GLN A 1 200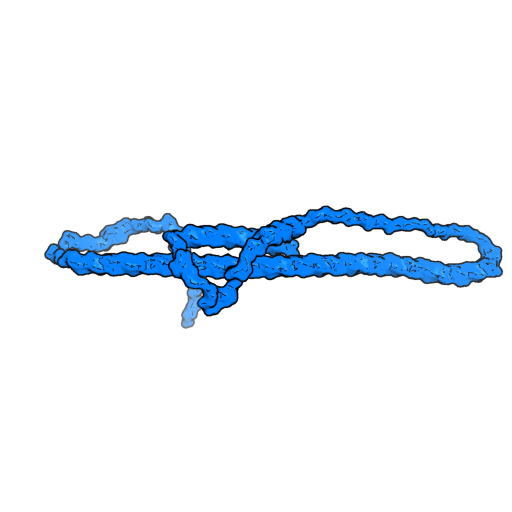 ? -17.999 2.312 15.084 1.00 89.62 200 GLN A C 1
ATOM 1592 O O . GLN A 1 200 ? -17.667 2.088 13.929 1.00 89.62 200 GLN A O 1
ATOM 1597 N N . VAL A 1 201 ? -17.148 2.823 15.980 1.00 88.50 201 VAL A N 1
ATOM 1598 C CA . VAL A 1 201 ? -15.752 3.149 15.643 1.00 88.50 201 VAL A CA 1
ATOM 1599 C C . VAL A 1 201 ? -14.953 1.903 15.270 1.00 88.50 201 VAL A C 1
ATOM 1601 O O . VAL A 1 201 ? -14.111 1.957 14.378 1.00 88.50 201 VAL A O 1
ATOM 1604 N N . ILE A 1 202 ? -15.200 0.776 15.942 1.00 91.94 202 ILE A N 1
ATOM 1605 C CA . ILE A 1 202 ? -14.573 -0.500 15.581 1.00 91.94 202 ILE A CA 1
ATOM 1606 C C . ILE A 1 202 ? -14.985 -0.902 14.161 1.00 91.94 202 ILE A C 1
ATOM 1608 O O . ILE A 1 202 ? -14.107 -1.241 13.373 1.00 91.94 202 ILE A O 1
ATOM 1612 N N . ASP A 1 203 ? -16.273 -0.821 13.827 1.00 93.38 203 ASP A N 1
ATOM 1613 C CA . ASP A 1 203 ? -16.790 -1.180 12.502 1.00 93.38 203 ASP A CA 1
ATOM 1614 C C . ASP A 1 203 ? -16.219 -0.265 11.403 1.00 93.38 203 ASP A C 1
ATOM 1616 O O . ASP A 1 203 ? -15.693 -0.752 10.403 1.00 93.38 203 ASP A O 1
ATOM 1620 N N . GLU A 1 204 ? -16.205 1.051 11.627 1.00 93.06 204 GLU A N 1
ATOM 1621 C CA . GLU A 1 204 ? -15.613 2.028 10.701 1.00 93.06 204 GLU A CA 1
ATOM 1622 C C . GLU A 1 204 ? -14.106 1.783 10.493 1.00 93.06 204 GLU A C 1
ATOM 1624 O O . GLU A 1 204 ? -13.615 1.771 9.359 1.00 93.06 204 GLU A O 1
ATOM 1629 N N . ASN A 1 205 ? -13.362 1.515 11.574 1.00 94.38 205 ASN A N 1
ATOM 1630 C CA . ASN A 1 205 ? -11.941 1.178 11.480 1.00 94.38 205 ASN A CA 1
ATOM 1631 C C . ASN A 1 205 ? -11.725 -0.143 10.728 1.00 94.38 205 ASN A C 1
ATOM 1633 O O . ASN A 1 205 ? -10.769 -0.259 9.962 1.00 94.38 205 ASN A O 1
ATOM 1637 N N . LEU A 1 206 ? -12.578 -1.150 10.944 1.00 94.88 206 LEU A N 1
ATOM 1638 C CA . LEU A 1 206 ? -12.507 -2.434 10.242 1.00 94.88 206 LEU A CA 1
ATOM 1639 C C . LEU A 1 206 ? -12.729 -2.255 8.738 1.00 94.88 206 LEU A C 1
ATOM 1641 O O . LEU A 1 206 ? -11.949 -2.799 7.955 1.00 94.88 206 LEU A O 1
ATOM 1645 N N . ASP A 1 207 ? -13.705 -1.446 8.332 1.00 95.69 207 ASP A N 1
ATOM 1646 C CA . ASP A 1 207 ? -13.945 -1.124 6.924 1.00 95.69 207 ASP A CA 1
ATOM 1647 C C . ASP A 1 207 ? -12.735 -0.420 6.288 1.00 95.69 207 ASP A C 1
ATOM 1649 O O . ASP A 1 207 ? -12.307 -0.763 5.177 1.00 95.69 207 ASP A O 1
ATOM 1653 N N . GLU A 1 208 ? -12.104 0.523 6.996 1.00 93.81 208 GLU A N 1
ATOM 1654 C CA . GLU A 1 208 ? -10.882 1.168 6.504 1.00 93.81 208 GLU A CA 1
ATOM 1655 C C . GLU A 1 208 ? -9.703 0.179 6.398 1.00 93.81 208 GLU A C 1
ATOM 1657 O O . GLU A 1 208 ? -8.933 0.202 5.426 1.00 93.81 208 GLU A O 1
ATOM 1662 N N . MET A 1 209 ? -9.580 -0.747 7.352 1.00 94.81 209 MET A N 1
ATOM 1663 C CA . MET A 1 209 ? -8.582 -1.816 7.297 1.00 94.81 209 MET A CA 1
ATOM 1664 C C . MET A 1 209 ? -8.812 -2.755 6.107 1.00 94.81 209 MET A C 1
ATOM 1666 O O . MET A 1 209 ? -7.855 -3.119 5.425 1.00 94.81 209 MET A O 1
ATOM 1670 N N . VAL A 1 210 ? -10.059 -3.108 5.787 1.00 95.69 210 VAL A N 1
ATOM 1671 C CA . VAL A 1 210 ? -10.382 -3.917 4.598 1.00 95.69 210 VAL A CA 1
ATOM 1672 C C . VAL A 1 210 ? -9.967 -3.190 3.317 1.00 95.69 210 VAL A C 1
ATOM 1674 O O . VAL A 1 210 ? -9.347 -3.787 2.430 1.00 95.69 210 VAL A O 1
ATOM 1677 N N . ASN A 1 211 ? -10.241 -1.889 3.233 1.00 94.25 211 ASN A N 1
ATOM 1678 C CA . ASN A 1 211 ? -9.867 -1.075 2.080 1.00 94.25 211 ASN A CA 1
ATOM 1679 C C . ASN A 1 211 ? -8.342 -0.970 1.910 1.00 94.25 211 ASN A C 1
ATOM 1681 O O . ASN A 1 211 ? -7.832 -1.157 0.801 1.00 94.25 211 ASN A O 1
ATOM 1685 N N . SER A 1 212 ? -7.604 -0.717 2.994 1.00 93.75 212 SER A N 1
ATOM 1686 C CA . SER A 1 212 ? -6.133 -0.663 2.968 1.00 93.75 212 SER A CA 1
ATOM 1687 C C . SER A 1 212 ? -5.508 -2.025 2.648 1.00 93.75 212 SER A C 1
ATOM 1689 O 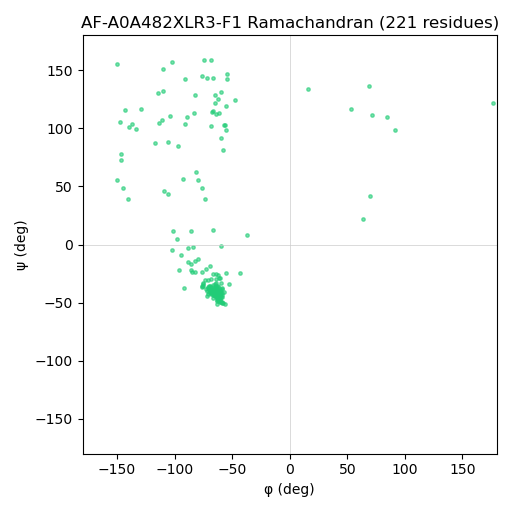O . SER A 1 212 ? -4.596 -2.098 1.826 1.00 93.75 212 SER A O 1
ATOM 1691 N N . LEU A 1 213 ? -6.051 -3.126 3.177 1.00 94.75 213 LEU A N 1
ATOM 1692 C CA . LEU A 1 213 ? -5.637 -4.484 2.808 1.00 94.75 213 LEU A CA 1
ATOM 1693 C C . LEU A 1 213 ? -5.885 -4.788 1.327 1.00 94.75 213 LEU A C 1
ATOM 1695 O O . LEU A 1 213 ? -5.050 -5.427 0.689 1.00 94.75 213 LEU A O 1
ATOM 1699 N N . SER A 1 214 ? -7.003 -4.330 0.761 1.00 94.06 214 SER A N 1
ATOM 1700 C CA . SER A 1 214 ? -7.296 -4.488 -0.668 1.00 94.06 214 SER A CA 1
ATOM 1701 C C . SER A 1 214 ? -6.269 -3.756 -1.539 1.00 94.06 214 SER A C 1
ATOM 1703 O O . SER A 1 214 ? -5.739 -4.340 -2.488 1.00 94.06 214 SER A O 1
ATOM 1705 N N . ARG A 1 215 ? -5.912 -2.515 -1.175 1.00 91.12 215 ARG A N 1
ATOM 1706 C CA . ARG A 1 215 ? -4.855 -1.745 -1.855 1.00 91.12 215 ARG A CA 1
ATOM 1707 C C . ARG A 1 215 ? -3.491 -2.414 -1.726 1.00 91.12 215 ARG A C 1
ATOM 1709 O O . ARG A 1 215 ? -2.830 -2.635 -2.739 1.00 91.12 215 ARG A O 1
ATOM 1716 N N . LEU A 1 216 ? -3.114 -2.828 -0.517 1.00 92.69 216 LEU A N 1
ATOM 1717 C CA . LEU A 1 216 ? -1.859 -3.534 -0.263 1.00 92.69 216 LEU A CA 1
ATOM 1718 C C . LEU A 1 216 ? -1.782 -4.859 -1.037 1.00 92.69 216 LEU A C 1
ATOM 1720 O O . LEU A 1 216 ? -0.751 -5.178 -1.621 1.00 92.69 216 LEU A O 1
ATOM 1724 N N . LYS A 1 217 ? -2.890 -5.605 -1.119 1.00 94.56 217 LYS A N 1
ATOM 1725 C CA . LYS A 1 217 ? -3.011 -6.812 -1.949 1.00 94.56 217 LYS A CA 1
ATOM 1726 C C . LYS A 1 217 ? -2.878 -6.501 -3.439 1.00 94.56 217 LYS A C 1
ATOM 1728 O O . LYS A 1 217 ? -2.289 -7.294 -4.170 1.00 94.56 217 LYS A O 1
ATOM 1733 N N . GLY A 1 218 ? -3.435 -5.380 -3.893 1.00 92.50 218 GLY A N 1
ATOM 1734 C CA . GLY A 1 218 ? -3.278 -4.887 -5.259 1.00 92.50 218 GLY A CA 1
ATOM 1735 C C . GLY A 1 218 ? -1.813 -4.619 -5.596 1.00 92.50 218 GLY A C 1
ATOM 1736 O O . GLY A 1 218 ? -1.320 -5.145 -6.590 1.00 92.50 218 GLY A O 1
ATOM 1737 N N . LEU A 1 219 ? -1.107 -3.893 -4.723 1.00 90.56 219 LEU A N 1
ATOM 1738 C CA . LEU A 1 219 ? 0.335 -3.653 -4.842 1.00 90.56 219 LEU A CA 1
ATOM 1739 C C . LEU A 1 219 ? 1.107 -4.976 -4.860 1.00 90.56 219 LEU A C 1
ATOM 1741 O O . LEU A 1 219 ? 1.854 -5.227 -5.794 1.00 90.56 219 LEU A O 1
ATOM 1745 N N . ALA A 1 220 ? 0.849 -5.871 -3.905 1.00 87.81 220 ALA A N 1
ATOM 1746 C CA . ALA A 1 220 ? 1.536 -7.159 -3.805 1.00 87.81 220 ALA A CA 1
ATOM 1747 C C . ALA A 1 220 ? 1.327 -8.089 -5.014 1.00 87.81 220 ALA A C 1
ATOM 1749 O O . ALA A 1 220 ? 2.166 -8.944 -5.263 1.00 87.81 220 ALA A O 1
ATOM 1750 N N . ARG A 1 221 ? 0.212 -7.961 -5.745 1.00 90.50 221 ARG A N 1
ATOM 1751 C CA . ARG A 1 221 ? -0.025 -8.701 -6.999 1.00 90.50 221 ARG A CA 1
ATOM 1752 C C . ARG A 1 221 ? 0.571 -8.023 -8.232 1.00 90.50 221 ARG A C 1
ATOM 1754 O O . ARG A 1 221 ? 0.711 -8.684 -9.255 1.00 90.50 221 ARG A O 1
ATOM 1761 N N . GLY A 1 222 ? 0.774 -6.708 -8.173 1.00 81.00 222 GLY A N 1
ATOM 1762 C CA . GLY A 1 222 ? 1.328 -5.916 -9.269 1.00 81.00 222 GLY A CA 1
ATOM 1763 C C . GLY A 1 222 ? 2.858 -5.884 -9.293 1.00 81.00 222 GLY A C 1
ATOM 1764 O O . GLY A 1 222 ? 3.421 -5.597 -10.350 1.00 81.00 222 GLY A O 1
ATOM 1765 N N . LEU A 1 223 ? 3.493 -6.155 -8.146 1.00 76.19 223 LEU A N 1
ATOM 1766 C CA . LEU A 1 223 ? 4.923 -6.456 -7.995 1.00 76.19 223 LEU A CA 1
ATOM 1767 C C . LEU A 1 223 ? 5.227 -7.868 -8.515 1.00 76.19 223 LEU A C 1
ATOM 1769 O O . LEU A 1 223 ? 6.278 -8.018 -9.174 1.00 76.19 223 LEU A O 1
#

Nearest PDB structures (foldseek):
  4cgk-assembly1_A  TM=3.884E-01  e=2.216E+00  Streptococcus pneumoniae D39

Secondary structure (DSSP, 8-state):
-------------S--S-----HHHHHHS----SS------TTHHHHHHHHHHHHHHHHHHHHHHHHHHHHHHHHHHHHHHHHHHHHHHHHHHHHHHHHHHHHHHHHHHHHHHHHHHHHHHHHHHHHHHHHHHHTT------------------PPPHHHHHHHHHHHH----TT--HHHHHTT-S-TTTTT---S-HHHHHHHHHHHHHHHHHHHHHHHHH-

Mean predicted aligned error: 20.59 Å

Foldseek 3Di:
DDDDDDDDPDDPVPPDPPPPVPVVVVVPPPPPPDDDPPPDPPPVPVVVVVVVVVVVVVVVVVVLVVLLVVLVVLLVVLVVLLVVLVVVLVVVVVVVVVVVVVVVVVVVVVVVVVVVVVVVVVVVVVVVVVVVVVVDDDDDDDDDDDDDDDDDDDDDDPVVVLVVVVVVVPPDDPLPDVVCVVVVNRDPCVVVPPPPDSVVSSVVSVVSSVVSVVSSVVSVVVD

Sequence (223 aa):
MCAEKYLSNNKSALFSVEDDVDDDEFLRRPNNTSRGYNQPTSSGSYQQMEGRRLELLQQQKETEQRSVEATQRSLSLLRNSEQIGIATAEELMKQREQLERTDKRLDDINVMLRASHRHIEGIKSVFGSFKNYLSGKKDTHPTPEKSFTSETDRTPTSLSQTLSASASASKFTQDDHPGMRIRGLGGDDELRNRPENPRQVIDENLDEMVNSLSRLKGLARGL

Organism: Laodelphax striatellus (NCBI:txid195883)

InterPro domains:
  IPR000727 Target SNARE coiled-coil homology domain [PS50192] (61-123)
  IPR000727 Target SNARE coiled-coil homology domain [SM00397] (56-123)

Solvent-accessible surface area (backbone atoms only — not comparable to full-atom values): 14009 Å² total; per-residue (Å²): 142,85,85,90,76,87,84,80,90,82,75,86,69,91,78,62,97,67,82,67,76,56,64,67,61,65,69,65,49,80,78,84,81,82,74,76,96,72,76,74,72,79,69,63,59,56,57,54,51,50,52,53,51,53,50,53,53,49,52,50,52,52,54,48,50,52,47,40,55,49,45,53,53,51,40,53,53,46,54,53,49,40,54,52,51,51,56,48,49,56,51,52,51,52,51,50,52,52,50,53,54,49,51,54,49,52,52,49,49,54,52,50,50,55,49,48,51,54,48,54,52,48,54,54,44,50,66,51,44,54,55,39,59,77,63,71,64,89,82,88,87,90,87,88,87,84,88,84,88,81,88,76,90,74,77,88,54,74,63,61,59,53,50,55,58,52,63,70,69,64,83,65,70,93,82,80,48,69,74,41,61,78,67,72,73,55,63,90,51,74,80,72,64,65,63,96,48,58,65,57,54,40,51,55,45,48,54,52,40,52,53,48,49,51,51,41,50,50,51,66,71,73,106